Protein AF-A0A8J3JL81-F1 (afdb_monomer_lite)

Foldseek 3Di:
DDPPDPCQLLNVLVVCVVVVHFQQQGDHPNDGLVVLLVVLVVLLVVLVVLVVDLVCDPVNVVVVVVVVVVVVVVVVVVLVVVVPPPPVPPLQVVLLVVLVVLVVVLVVLVVVCVVPVVVCVVDVVSCVCVVCVVVVVVCCCVPPDCSSCSSNVVVVSVVVVVVCCVVVVVVVVCNPDPCNSVVSNVSSVVSNVSSVSSSSSRD

Structure (mmCIF, N/CA/C/O backbone):
data_AF-A0A8J3JL81-F1
#
_entry.id   AF-A0A8J3JL81-F1
#
loop_
_atom_site.group_PDB
_atom_site.id
_atom_site.type_symbol
_atom_site.label_atom_id
_atom_site.label_alt_id
_atom_site.label_comp_id
_atom_site.label_asym_id
_atom_site.label_entity_id
_atom_site.label_seq_id
_atom_site.pdbx_PDB_ins_code
_atom_site.Cartn_x
_atom_site.Cartn_y
_atom_site.Cartn_z
_atom_site.occupancy
_atom_site.B_iso_or_equiv
_atom_site.auth_seq_id
_atom_site.auth_comp_id
_atom_site.auth_asym_id
_atom_site.auth_atom_id
_atom_site.pdbx_PDB_model_num
ATOM 1 N N . MET A 1 1 ? 2.583 -7.989 38.030 1.00 48.69 1 MET A N 1
ATOM 2 C CA . MET A 1 1 ? 2.067 -7.379 36.788 1.00 48.69 1 MET A CA 1
ATOM 3 C C . MET A 1 1 ? 0.651 -7.899 36.634 1.00 48.69 1 MET A C 1
ATOM 5 O O . MET A 1 1 ? 0.471 -9.098 36.480 1.00 48.69 1 MET A O 1
ATOM 9 N N . LEU A 1 2 ? -0.317 -7.044 36.955 1.00 45.19 2 LEU A N 1
ATOM 10 C CA . LEU A 1 2 ? -1.684 -7.422 37.310 1.00 45.19 2 LEU A CA 1
ATOM 11 C C . LEU A 1 2 ? -2.477 -7.835 36.066 1.00 45.19 2 LEU A C 1
ATOM 13 O O . LEU A 1 2 ? -2.766 -7.008 35.210 1.00 45.19 2 LEU A O 1
ATOM 17 N N . ILE A 1 3 ? -2.838 -9.115 36.008 1.00 52.84 3 ILE A N 1
ATOM 18 C CA . ILE A 1 3 ? -3.972 -9.623 35.237 1.00 52.84 3 ILE A CA 1
ATOM 19 C C . ILE A 1 3 ? -5.210 -9.246 36.069 1.00 52.84 3 ILE A C 1
ATOM 21 O O . ILE A 1 3 ? -5.616 -10.002 36.947 1.00 52.84 3 ILE A O 1
ATOM 25 N N . GLY A 1 4 ? -5.706 -8.018 35.918 1.00 51.44 4 GLY A N 1
ATOM 26 C CA . GLY A 1 4 ? -6.837 -7.476 36.677 1.00 51.44 4 GLY A CA 1
ATOM 27 C C . GLY A 1 4 ? -7.787 -6.738 35.738 1.00 51.44 4 GLY A C 1
ATOM 28 O O . GLY A 1 4 ? -7.333 -5.873 34.999 1.00 51.44 4 GLY A O 1
ATOM 29 N N . ASP A 1 5 ? -9.063 -7.127 35.786 1.00 52.41 5 ASP A N 1
ATOM 30 C CA . ASP A 1 5 ? -10.180 -6.823 34.874 1.00 52.41 5 ASP A CA 1
ATOM 31 C C . ASP A 1 5 ? -10.060 -7.428 33.466 1.00 52.41 5 ASP A C 1
ATOM 33 O O . ASP A 1 5 ? -9.535 -6.846 32.524 1.00 52.41 5 ASP A O 1
ATOM 37 N N . GLY A 1 6 ? -10.596 -8.646 33.332 1.00 55.38 6 GLY A N 1
ATOM 38 C CA . GLY A 1 6 ? -10.570 -9.491 32.131 1.00 55.38 6 GLY A CA 1
ATOM 39 C C . GLY A 1 6 ? -11.406 -9.012 30.939 1.00 55.38 6 GLY A C 1
ATOM 40 O O . GLY A 1 6 ? -11.636 -9.792 30.014 1.00 55.38 6 GLY A O 1
ATOM 41 N N . ASP A 1 7 ? -11.833 -7.752 30.919 1.00 69.06 7 ASP A N 1
ATOM 42 C CA . ASP A 1 7 ? -12.384 -7.149 29.713 1.00 69.06 7 ASP A CA 1
ATOM 43 C C . ASP A 1 7 ? -11.210 -6.713 28.836 1.00 69.06 7 ASP A C 1
ATOM 45 O O . ASP A 1 7 ? -10.605 -5.663 29.045 1.00 69.06 7 ASP A O 1
ATOM 49 N N . THR A 1 8 ? -10.865 -7.547 27.850 1.00 88.94 8 THR A N 1
ATOM 50 C CA . THR A 1 8 ? -9.879 -7.167 26.826 1.00 88.94 8 THR A CA 1
ATOM 51 C C . THR A 1 8 ? -10.233 -5.786 26.263 1.00 88.94 8 THR A C 1
ATOM 53 O O . THR A 1 8 ? -11.411 -5.486 26.064 1.00 88.94 8 THR A O 1
ATOM 56 N N . GLU A 1 9 ? -9.233 -4.943 25.995 1.00 90.81 9 GLU A N 1
ATOM 57 C CA . GLU A 1 9 ? -9.430 -3.584 25.451 1.00 90.81 9 GLU A CA 1
ATOM 58 C C . GLU A 1 9 ? -10.386 -3.578 24.243 1.00 90.81 9 GLU A C 1
ATOM 60 O O . GLU A 1 9 ? -11.234 -2.699 24.102 1.00 90.81 9 GLU A O 1
ATOM 65 N N . PHE A 1 10 ? -10.336 -4.645 23.440 1.00 91.00 10 PHE A N 1
ATOM 66 C CA . PHE A 1 10 ? -11.271 -4.923 22.354 1.00 91.00 10 PHE A CA 1
ATOM 67 C C . PHE A 1 10 ? -12.735 -5.031 22.807 1.00 91.00 10 PHE A C 1
ATOM 69 O O . PHE A 1 10 ? -13.608 -4.383 22.234 1.00 91.00 10 PHE A O 1
ATOM 76 N N . MET A 1 11 ? -13.022 -5.825 23.842 1.00 94.06 11 MET A N 1
ATOM 77 C CA . MET A 1 11 ? -14.380 -5.979 24.377 1.00 94.06 11 MET A CA 1
ATOM 78 C C . MET A 1 11 ? -14.903 -4.671 24.972 1.00 94.06 11 MET A C 1
ATOM 80 O O . MET A 1 11 ? -16.088 -4.378 24.822 1.00 94.06 11 MET A O 1
ATOM 84 N N . ARG A 1 12 ? -14.035 -3.853 25.586 1.00 93.25 12 ARG A N 1
ATOM 85 C CA . ARG A 1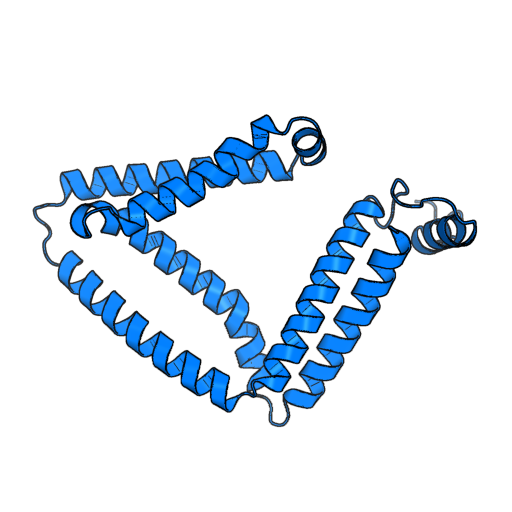 12 ? -14.402 -2.505 26.046 1.00 93.25 12 ARG A CA 1
ATOM 86 C C . ARG A 1 12 ? -14.790 -1.607 24.869 1.00 93.25 12 ARG A C 1
ATOM 88 O O . ARG A 1 12 ? -15.880 -1.040 24.898 1.00 93.25 12 ARG A O 1
ATOM 95 N N . ALA A 1 13 ? -13.943 -1.502 23.842 1.00 93.38 13 ALA A N 1
ATOM 96 C CA . ALA A 1 13 ? -14.229 -0.691 22.656 1.00 93.38 13 ALA A CA 1
ATOM 97 C C . ALA A 1 13 ? -15.524 -1.143 21.959 1.00 93.38 13 ALA A C 1
ATOM 99 O O . ALA A 1 13 ? -16.364 -0.318 21.608 1.00 93.38 13 ALA A O 1
ATOM 100 N N . CYS A 1 14 ? -15.733 -2.458 21.851 1.00 94.25 14 CYS A N 1
ATOM 101 C CA . CYS A 1 14 ? -16.943 -3.044 21.280 1.00 94.25 14 CYS A CA 1
ATOM 102 C C . CYS A 1 14 ? -18.198 -2.693 22.095 1.00 94.25 14 CYS A C 1
ATOM 104 O O . CYS A 1 14 ? -19.225 -2.339 21.525 1.00 94.25 14 CYS A O 1
ATOM 106 N N . ARG A 1 15 ? -18.118 -2.724 23.432 1.00 95.38 15 ARG A N 1
ATOM 107 C CA . ARG A 1 15 ? -19.235 -2.347 24.313 1.00 95.38 15 ARG A CA 1
ATOM 108 C C . ARG A 1 15 ? -19.591 -0.863 24.170 1.00 95.38 15 ARG A C 1
ATOM 110 O O . ARG A 1 15 ? -20.761 -0.533 24.043 1.00 95.38 15 ARG A O 1
ATOM 117 N N . ILE A 1 16 ? -18.587 0.015 24.109 1.00 94.69 16 ILE A N 1
ATOM 118 C CA . ILE A 1 16 ? -18.774 1.461 23.886 1.00 94.69 16 ILE A CA 1
ATOM 119 C C . ILE A 1 16 ? -19.445 1.725 22.534 1.00 94.69 16 ILE A C 1
ATOM 121 O O . ILE A 1 16 ? -20.382 2.521 22.464 1.00 94.69 16 ILE A O 1
ATOM 125 N N . TRP A 1 17 ? -19.001 1.025 21.489 1.00 94.81 17 TRP A N 1
ATOM 126 C CA . TRP A 1 17 ? -19.598 1.102 20.160 1.00 94.81 17 TRP A CA 1
ATOM 127 C C . TRP A 1 17 ? -21.051 0.594 20.144 1.00 94.81 17 TRP A C 1
ATOM 129 O O . TRP A 1 17 ?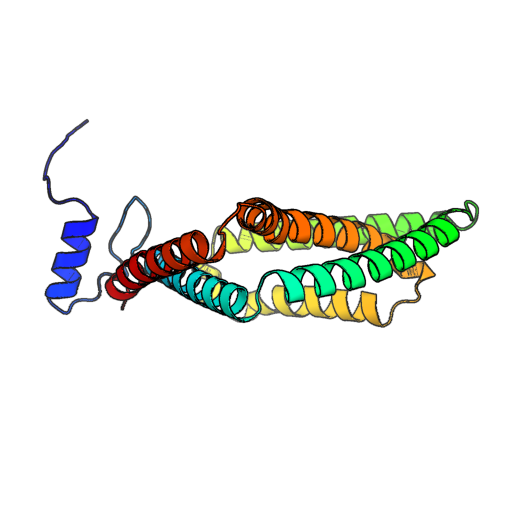 -21.931 1.271 19.615 1.00 94.81 17 TRP A O 1
ATOM 139 N N . LEU A 1 18 ? -21.336 -0.545 20.793 1.00 95.56 18 LEU A N 1
ATOM 140 C CA . LEU A 1 18 ? -22.694 -1.095 20.928 1.00 95.56 18 LEU A CA 1
ATOM 141 C C . LEU A 1 18 ? -23.644 -0.164 21.699 1.00 95.56 18 LEU A C 1
ATOM 143 O O . LEU A 1 18 ? -24.840 -0.152 21.414 1.00 95.56 18 LEU A O 1
ATOM 147 N N . ASP A 1 19 ? -23.122 0.645 22.623 1.00 96.62 19 ASP A N 1
ATOM 148 C CA . ASP A 1 19 ? -23.885 1.686 23.325 1.00 96.62 19 ASP A CA 1
ATOM 149 C C . ASP A 1 19 ? -24.210 2.906 22.427 1.00 96.62 19 ASP A C 1
ATOM 151 O O . ASP A 1 19 ? -24.823 3.870 22.891 1.00 96.62 19 ASP A O 1
ATOM 155 N N . GLY A 1 20 ? -23.770 2.920 21.162 1.00 94.75 20 GLY A N 1
ATOM 156 C CA . GLY A 1 20 ? -23.941 4.041 20.231 1.00 94.75 20 GLY A CA 1
ATOM 157 C C . GLY A 1 20 ? -22.999 5.220 20.493 1.00 94.75 20 GLY A C 1
ATOM 158 O O . GLY A 1 20 ? -23.232 6.323 19.993 1.00 94.75 20 GLY A O 1
ATOM 159 N N . ARG A 1 21 ? -21.945 5.021 21.295 1.00 95.62 21 ARG A N 1
ATOM 160 C CA . ARG A 1 21 ? -20.912 6.032 21.552 1.00 95.62 21 ARG A CA 1
ATOM 161 C C . ARG A 1 21 ? -19.721 5.807 20.628 1.00 95.62 21 ARG A C 1
ATOM 163 O O . ARG A 1 21 ? -19.356 4.675 20.330 1.00 95.62 21 ARG A O 1
ATOM 170 N N . SER A 1 22 ? -19.069 6.894 20.220 1.00 93.62 22 SER A N 1
ATOM 171 C CA . SER A 1 22 ? -17.839 6.790 19.433 1.00 93.62 22 SER A CA 1
ATOM 172 C C . SER A 1 22 ? -16.706 6.218 20.286 1.00 93.62 22 SER A C 1
ATOM 174 O O . SER A 1 22 ? -16.297 6.832 21.273 1.00 93.62 22 SER A O 1
ATOM 176 N N . ALA A 1 23 ? -16.172 5.067 19.878 1.00 95.81 23 ALA A N 1
ATOM 177 C CA . ALA A 1 23 ? -15.000 4.455 20.495 1.00 95.81 23 ALA A CA 1
ATOM 178 C C . ALA A 1 23 ? -13.678 5.017 19.941 1.00 95.81 23 ALA A C 1
ATOM 180 O O . ALA A 1 23 ? -12.612 4.574 20.353 1.00 95.81 23 ALA A O 1
ATOM 181 N N . SER A 1 24 ? -13.705 6.007 19.036 1.00 93.44 24 SER A N 1
ATOM 182 C CA . SER A 1 24 ? -12.526 6.448 18.273 1.00 93.44 24 SER A CA 1
ATOM 183 C C . SER A 1 24 ? -11.330 6.886 19.131 1.00 93.44 24 SER A C 1
ATOM 185 O O . SER A 1 24 ? -10.188 6.779 18.683 1.00 93.44 24 SER A O 1
ATOM 187 N N . GLY A 1 25 ? -11.590 7.412 20.333 1.00 92.50 25 GLY A N 1
ATOM 188 C CA . GLY A 1 25 ? -10.567 7.878 21.276 1.00 92.50 25 GLY A CA 1
ATOM 189 C C . GLY A 1 25 ? -10.086 6.827 22.279 1.00 92.50 25 GLY A C 1
ATOM 190 O O . GLY A 1 25 ? -9.136 7.094 23.009 1.00 92.50 25 GLY A O 1
ATOM 191 N N . GLU A 1 26 ? -10.719 5.656 22.328 1.00 95.00 26 GLU A N 1
ATOM 192 C CA . GLU A 1 26 ? -10.362 4.609 23.281 1.00 95.00 26 GLU A CA 1
ATOM 193 C C . GLU A 1 26 ? -9.068 3.898 22.857 1.00 95.00 26 GLU A C 1
ATOM 195 O O . GLU A 1 26 ? -8.803 3.753 21.656 1.00 95.00 26 GLU A O 1
ATOM 200 N N . PRO A 1 27 ? -8.239 3.458 23.818 1.00 94.00 27 PRO A N 1
ATOM 201 C CA . PRO A 1 27 ? -7.060 2.662 23.523 1.00 94.00 27 PRO A CA 1
ATOM 202 C C . PRO A 1 27 ? -7.445 1.221 23.154 1.00 94.00 27 PRO A C 1
ATOM 204 O O . PRO A 1 27 ? -8.281 0.590 23.800 1.00 94.00 27 PRO A O 1
ATOM 207 N N . LEU A 1 28 ? -6.789 0.697 22.125 1.00 93.12 28 LEU A N 1
ATOM 208 C CA . LEU A 1 28 ? -6.852 -0.673 21.641 1.00 93.12 28 LEU A CA 1
ATOM 209 C C . LEU A 1 28 ? -5.427 -1.118 21.281 1.00 93.12 28 LEU A C 1
ATOM 211 O O . LEU A 1 28 ? -4.791 -0.552 20.395 1.00 93.12 28 LEU A O 1
ATOM 215 N N . TRP A 1 29 ? -4.900 -2.113 21.986 1.00 91.56 29 TRP A N 1
ATOM 216 C CA . TRP A 1 29 ? -3.536 -2.634 21.847 1.00 91.56 29 TRP A CA 1
ATOM 217 C C . TRP A 1 29 ? -2.447 -1.548 21.866 1.00 91.56 29 TRP A C 1
ATOM 219 O O . TRP A 1 29 ? -1.482 -1.608 21.106 1.00 91.56 29 TRP A O 1
ATOM 229 N N . GLY A 1 30 ? -2.609 -0.549 22.737 1.00 88.12 30 GLY A N 1
ATOM 230 C CA . GLY A 1 30 ? -1.667 0.565 22.906 1.00 88.12 30 GLY A CA 1
ATOM 231 C C . GLY A 1 30 ? -1.842 1.743 21.940 1.00 88.12 30 GLY A C 1
ATOM 232 O O . GLY A 1 30 ? -1.193 2.765 22.137 1.00 88.12 30 GLY A O 1
ATOM 233 N N . GLU A 1 31 ? -2.735 1.645 20.954 1.00 92.25 31 GLU A N 1
ATOM 234 C CA . GLU A 1 31 ? -3.029 2.711 19.984 1.00 92.25 31 GLU A CA 1
ATOM 235 C C . GLU A 1 31 ? -4.511 3.101 20.013 1.00 92.25 31 GLU A C 1
ATOM 237 O O . GLU A 1 31 ? -5.346 2.372 20.531 1.00 92.25 31 GLU A O 1
ATOM 242 N N . THR A 1 32 ? -4.881 4.254 19.455 1.00 93.38 32 THR A N 1
ATOM 243 C CA . THR A 1 32 ? -6.304 4.660 19.411 1.00 93.38 32 THR A CA 1
ATOM 244 C C . THR A 1 32 ? -7.122 3.792 18.446 1.00 93.38 32 THR A C 1
ATOM 246 O O . THR A 1 32 ? -6.638 3.434 17.369 1.00 93.38 32 THR A O 1
ATOM 249 N N . VAL A 1 33 ? -8.393 3.512 18.761 1.00 94.00 33 VAL A N 1
ATOM 250 C CA . VAL A 1 33 ? -9.328 2.822 17.843 1.00 94.00 33 VAL A CA 1
ATOM 251 C C . VAL A 1 33 ? -9.398 3.520 16.477 1.00 94.00 33 VAL A C 1
ATOM 253 O O . VAL A 1 33 ? -9.482 2.853 15.448 1.00 94.00 33 VAL A O 1
ATOM 256 N N . LEU A 1 34 ? -9.270 4.851 16.426 1.00 92.62 34 LEU A N 1
ATOM 257 C CA . LEU A 1 34 ? -9.188 5.598 15.166 1.00 92.62 34 LEU A CA 1
ATOM 258 C C . LEU A 1 34 ? -8.011 5.159 14.276 1.00 92.62 34 LEU A C 1
ATOM 260 O O . LEU A 1 34 ? -8.148 5.097 13.051 1.00 92.62 34 LEU A O 1
ATOM 264 N N . TRP A 1 35 ? -6.845 4.882 14.863 1.00 93.69 35 TRP A N 1
ATOM 265 C CA . TRP A 1 35 ? -5.688 4.385 14.119 1.00 93.69 35 TRP A CA 1
ATOM 266 C C . TRP A 1 35 ? -5.978 2.998 13.536 1.00 93.69 35 TRP A C 1
ATOM 268 O O . TRP A 1 35 ? -5.751 2.762 12.345 1.00 93.69 35 TRP A O 1
ATOM 278 N N . TRP A 1 36 ? -6.585 2.119 14.334 1.00 93.69 36 TRP A N 1
ATOM 279 C CA . TRP A 1 36 ? -6.999 0.787 13.894 1.00 93.69 36 TRP A CA 1
ATOM 280 C C . TRP A 1 36 ? -8.072 0.815 12.810 1.00 93.69 36 TRP A C 1
ATOM 282 O O . TRP A 1 36 ? -7.985 0.036 11.866 1.00 93.69 36 TRP A O 1
ATOM 292 N N . ALA A 1 37 ? -9.017 1.750 12.859 1.00 93.12 37 ALA A N 1
ATOM 293 C CA . ALA A 1 37 ? -10.004 1.928 11.799 1.00 93.12 37 ALA A CA 1
ATOM 294 C C . ALA A 1 37 ? -9.350 2.310 10.461 1.00 93.12 37 ALA A C 1
ATOM 296 O O . ALA A 1 37 ? -9.710 1.793 9.402 1.00 93.12 37 ALA A O 1
ATOM 297 N N . ARG A 1 38 ? -8.304 3.149 10.486 1.00 91.94 38 ARG A N 1
ATOM 298 C CA . ARG A 1 38 ? -7.511 3.460 9.281 1.00 91.94 38 ARG A CA 1
ATOM 299 C C . ARG A 1 38 ? -6.770 2.234 8.761 1.00 91.94 38 ARG A C 1
ATOM 301 O O . ARG A 1 38 ? -6.775 2.000 7.552 1.00 91.94 38 ARG A O 1
ATOM 308 N N . ALA A 1 39 ? -6.171 1.445 9.653 1.00 88.88 39 ALA A N 1
ATOM 309 C CA . ALA A 1 39 ? -5.587 0.160 9.282 1.00 88.88 39 ALA A CA 1
ATOM 310 C C . ALA A 1 39 ? -6.652 -0.766 8.662 1.00 88.88 39 ALA A C 1
ATOM 312 O O . ALA A 1 39 ? -6.396 -1.394 7.636 1.00 88.88 39 ALA A O 1
ATOM 313 N N . GLY A 1 40 ? -7.872 -0.758 9.204 1.00 91.62 40 GLY A N 1
ATOM 314 C CA . GLY A 1 40 ? -9.032 -1.463 8.670 1.00 91.62 40 GLY A CA 1
ATOM 315 C C . GLY A 1 40 ? -9.337 -1.099 7.219 1.00 91.62 40 GLY A C 1
ATOM 316 O O . GLY A 1 40 ? -9.421 -1.982 6.367 1.00 91.62 40 GLY A O 1
ATOM 317 N N . LYS A 1 41 ? -9.377 0.197 6.890 1.00 90.88 41 LYS A N 1
ATOM 318 C CA . LYS A 1 41 ? -9.558 0.675 5.504 1.00 90.88 41 LYS A CA 1
ATOM 319 C C . LYS A 1 41 ? -8.441 0.224 4.565 1.00 90.88 41 LYS A C 1
ATOM 321 O O . LYS A 1 41 ? -8.712 -0.151 3.425 1.00 90.88 41 LYS A O 1
ATOM 326 N N . ILE A 1 42 ? -7.190 0.226 5.031 1.00 87.81 42 ILE A N 1
ATOM 327 C CA . ILE A 1 42 ? -6.050 -0.276 4.245 1.00 87.81 42 ILE A CA 1
ATOM 328 C C . ILE A 1 42 ? -6.217 -1.776 3.964 1.00 87.81 42 ILE A C 1
ATOM 330 O O . ILE A 1 42 ? -6.008 -2.213 2.832 1.00 87.81 42 ILE A O 1
ATOM 334 N N . LEU A 1 43 ? -6.641 -2.559 4.961 1.00 88.44 43 LEU A N 1
ATOM 335 C CA . LEU A 1 43 ? -6.903 -3.992 4.809 1.00 88.44 43 LEU A CA 1
ATOM 336 C C . LEU A 1 43 ? -8.068 -4.267 3.847 1.00 88.44 43 LEU A C 1
ATOM 338 O O . LEU A 1 43 ? -7.942 -5.132 2.981 1.00 88.44 43 LEU A O 1
ATOM 342 N N . GLN A 1 44 ? -9.162 -3.504 3.928 1.00 92.31 44 GLN A N 1
ATOM 343 C CA . GLN A 1 44 ? -10.284 -3.602 2.985 1.00 92.31 44 GLN A CA 1
ATOM 344 C C . GLN A 1 44 ? -9.853 -3.266 1.549 1.00 92.31 44 GLN A C 1
ATOM 346 O O . GLN A 1 44 ? -10.216 -3.970 0.604 1.00 92.31 44 GLN A O 1
ATOM 351 N N . PHE A 1 45 ? -9.036 -2.224 1.368 1.00 90.12 45 PHE A N 1
ATOM 352 C CA . PHE A 1 45 ? -8.482 -1.877 0.060 1.00 90.12 45 PHE A CA 1
ATOM 353 C C . PHE A 1 45 ? -7.584 -2.996 -0.488 1.00 90.12 45 PHE A C 1
ATOM 355 O O . PHE A 1 45 ? -7.724 -3.393 -1.646 1.00 90.12 45 PHE A O 1
ATOM 362 N N . ALA A 1 46 ? -6.702 -3.552 0.349 1.00 84.38 46 ALA A N 1
ATOM 363 C CA . ALA A 1 46 ? -5.859 -4.684 -0.021 1.00 84.38 46 ALA A CA 1
ATOM 364 C C . ALA A 1 46 ? -6.695 -5.920 -0.396 1.00 84.38 46 ALA A C 1
ATOM 366 O O . ALA A 1 46 ? -6.392 -6.581 -1.388 1.00 84.38 46 ALA A O 1
ATOM 367 N N . ALA A 1 47 ? -7.781 -6.195 0.331 1.00 91.69 47 ALA A N 1
ATOM 368 C CA . ALA A 1 47 ? -8.719 -7.262 -0.003 1.00 91.69 47 ALA A CA 1
ATOM 369 C C . ALA A 1 47 ? -9.354 -7.063 -1.388 1.00 91.69 47 ALA A C 1
ATOM 371 O O . ALA A 1 47 ? -9.362 -7.987 -2.203 1.00 91.69 47 ALA A O 1
ATOM 372 N N . GLY A 1 48 ? -9.820 -5.848 -1.693 1.00 90.25 48 GLY A N 1
ATOM 373 C CA . GLY A 1 48 ? -10.339 -5.504 -3.019 1.00 90.25 48 GLY A CA 1
ATOM 374 C C . GLY A 1 48 ? -9.293 -5.689 -4.121 1.00 90.25 48 GLY A C 1
ATOM 375 O O . GLY A 1 48 ? -9.593 -6.240 -5.181 1.00 90.25 48 GLY A O 1
ATOM 376 N N . LEU A 1 49 ? -8.041 -5.310 -3.854 1.00 87.25 49 LEU A N 1
ATOM 377 C CA . LEU A 1 49 ? -6.935 -5.509 -4.789 1.00 87.25 49 LEU A CA 1
ATOM 378 C C . LEU A 1 49 ? -6.675 -6.996 -5.064 1.00 87.25 49 LEU A C 1
ATOM 380 O O . LEU A 1 49 ? -6.446 -7.368 -6.213 1.00 87.25 49 LEU A O 1
ATOM 384 N N . VAL A 1 50 ? -6.755 -7.855 -4.045 1.00 88.06 50 VAL A N 1
ATOM 385 C CA . VAL A 1 50 ? -6.626 -9.311 -4.208 1.00 88.06 50 VAL A CA 1
ATOM 386 C C . VAL A 1 50 ? -7.723 -9.866 -5.119 1.00 88.06 50 VAL A C 1
ATOM 388 O O . VAL A 1 50 ? -7.424 -10.670 -6.000 1.00 88.06 50 VAL A O 1
ATOM 391 N N . VAL A 1 51 ? -8.967 -9.397 -4.980 1.00 88.56 51 VAL A N 1
ATOM 392 C CA . VAL A 1 51 ? -10.072 -9.788 -5.874 1.00 88.56 51 VAL A CA 1
ATOM 393 C C . VAL A 1 51 ? -9.815 -9.324 -7.309 1.00 88.56 51 VAL A C 1
ATOM 395 O O . VAL A 1 51 ? -9.993 -10.100 -8.244 1.00 88.56 51 VAL A O 1
ATOM 398 N N . ILE A 1 52 ? -9.344 -8.089 -7.505 1.00 86.69 52 ILE A N 1
ATOM 399 C CA . ILE A 1 52 ? -8.976 -7.586 -8.839 1.00 86.69 52 ILE A CA 1
ATOM 400 C C . ILE A 1 52 ? -7.863 -8.447 -9.451 1.00 86.69 52 ILE A C 1
ATOM 402 O O . ILE A 1 52 ? -7.929 -8.791 -10.631 1.00 86.69 52 ILE A O 1
ATOM 406 N N . LEU A 1 53 ? -6.853 -8.822 -8.663 1.00 83.38 53 LEU A N 1
ATOM 407 C CA . LEU A 1 53 ? -5.771 -9.695 -9.119 1.00 83.38 53 LEU A CA 1
ATOM 408 C C . LEU A 1 53 ? -6.282 -11.092 -9.499 1.00 83.38 53 LEU A C 1
ATOM 410 O O . LEU A 1 53 ? -5.858 -11.617 -10.530 1.00 83.38 53 LEU A O 1
ATOM 414 N N . ASP A 1 54 ? -7.213 -11.661 -8.726 1.00 85.94 54 ASP A N 1
ATOM 415 C CA . ASP A 1 54 ? -7.868 -12.935 -9.056 1.00 85.94 54 ASP A CA 1
ATOM 416 C C . ASP A 1 54 ? -8.663 -12.832 -10.369 1.00 85.94 54 ASP A C 1
ATOM 418 O O . ASP A 1 54 ? -8.554 -13.703 -11.230 1.00 85.94 54 ASP A O 1
ATOM 422 N N . LEU A 1 55 ? -9.384 -11.723 -10.579 1.00 86.75 55 LEU A N 1
ATOM 423 C CA . LEU A 1 55 ? -10.151 -11.466 -11.806 1.00 86.75 55 LEU A CA 1
ATOM 424 C C . LEU A 1 55 ? -9.266 -11.279 -13.047 1.00 86.75 55 LEU A C 1
ATOM 426 O O . LEU A 1 55 ? -9.644 -11.688 -14.146 1.00 86.75 55 LEU A O 1
ATOM 430 N N . ILE A 1 56 ? -8.094 -10.651 -12.905 1.00 87.56 56 ILE A N 1
ATOM 431 C CA . ILE A 1 56 ? -7.140 -10.478 -14.012 1.00 87.56 56 ILE A CA 1
ATOM 432 C C . ILE A 1 56 ? -6.557 -11.836 -14.440 1.00 87.56 56 ILE A C 1
ATOM 434 O O . ILE A 1 56 ? -6.305 -12.051 -15.632 1.00 87.56 56 ILE A O 1
ATOM 438 N N . GLY A 1 57 ? -6.364 -12.746 -13.487 1.00 85.50 57 GLY A N 1
ATOM 439 C CA . GLY A 1 57 ? -5.799 -14.070 -13.708 1.00 85.50 57 GLY A CA 1
ATOM 440 C C . GLY A 1 57 ? -4.270 -14.068 -13.903 1.00 85.50 57 GLY A C 1
ATOM 441 O O . GLY A 1 57 ? -3.675 -13.089 -14.386 1.00 85.50 57 GLY A O 1
ATOM 442 N N . PRO A 1 58 ? -3.595 -15.177 -13.554 1.00 82.06 58 PRO A N 1
ATOM 443 C CA . PRO A 1 58 ? -2.134 -15.260 -13.544 1.00 82.06 58 PRO A CA 1
ATOM 444 C C . PRO A 1 58 ? -1.500 -15.092 -14.935 1.00 82.06 58 PRO A C 1
ATOM 446 O O . PRO A 1 58 ? -0.418 -14.514 -15.059 1.00 82.06 58 PRO A O 1
ATOM 449 N N . GLU A 1 59 ? -2.167 -15.510 -16.012 1.00 84.75 59 GLU A N 1
ATOM 450 C CA . GLU A 1 59 ? -1.636 -15.450 -17.381 1.00 84.75 59 GLU A CA 1
ATOM 451 C C . GLU A 1 59 ? -1.516 -14.014 -17.896 1.00 84.75 59 GLU A C 1
ATOM 453 O O . GLU A 1 59 ? -0.613 -13.696 -18.680 1.00 84.75 59 GLU A O 1
ATOM 458 N N . ARG A 1 60 ? -2.443 -13.130 -17.508 1.00 84.06 60 ARG A N 1
ATOM 459 C CA . ARG A 1 60 ? -2.393 -11.714 -17.901 1.00 84.06 60 ARG A CA 1
ATOM 460 C C . ARG A 1 60 ? -1.311 -10.984 -17.117 1.00 84.06 60 ARG A C 1
ATOM 462 O O . ARG A 1 60 ? -0.558 -10.219 -17.720 1.00 84.06 60 ARG A O 1
ATOM 469 N N . LEU A 1 61 ? -1.182 -11.283 -15.823 1.00 78.94 61 LEU A N 1
ATOM 470 C CA . LEU A 1 61 ? -0.109 -10.757 -14.978 1.00 78.94 61 LEU A CA 1
ATOM 471 C C . LEU A 1 61 ? 1.269 -11.204 -15.481 1.00 78.94 61 LEU A C 1
ATOM 473 O O . LEU A 1 61 ? 2.144 -10.359 -15.656 1.00 78.94 61 LEU A O 1
ATOM 477 N N . ARG A 1 62 ? 1.450 -12.488 -15.826 1.00 78.81 62 ARG A N 1
ATOM 478 C CA . ARG A 1 62 ? 2.701 -13.005 -16.415 1.00 78.81 62 ARG A CA 1
ATOM 479 C C . ARG A 1 62 ? 3.060 -12.296 -17.721 1.00 78.81 62 ARG A C 1
ATOM 481 O O . ARG A 1 62 ? 4.187 -11.825 -17.869 1.00 78.81 62 ARG A O 1
ATOM 488 N N . ARG A 1 63 ? 2.105 -12.146 -18.648 1.00 85.44 63 ARG A N 1
ATOM 489 C CA . ARG A 1 63 ? 2.325 -11.417 -19.914 1.00 85.44 63 ARG A CA 1
ATOM 490 C C . ARG A 1 63 ? 2.652 -9.939 -19.686 1.00 85.44 63 ARG A C 1
ATOM 492 O O . ARG A 1 63 ? 3.529 -9.396 -20.358 1.00 85.44 63 ARG A O 1
ATOM 499 N N . GLY A 1 64 ? 1.969 -9.288 -18.745 1.00 80.94 64 GLY A N 1
ATOM 500 C CA . GLY A 1 64 ? 2.251 -7.908 -18.346 1.00 80.94 64 GLY A CA 1
ATOM 501 C C . GLY A 1 64 ? 3.656 -7.754 -17.761 1.00 80.94 64 GLY A C 1
ATOM 502 O O . GLY A 1 64 ? 4.420 -6.898 -18.208 1.00 80.94 64 GLY A O 1
ATOM 503 N N . GLY A 1 65 ? 4.026 -8.645 -16.838 1.00 77.06 65 GLY A N 1
ATOM 504 C CA . GLY A 1 65 ? 5.347 -8.694 -16.215 1.00 77.06 65 GLY A CA 1
ATOM 505 C C . GLY A 1 65 ? 6.463 -8.897 -17.235 1.00 77.06 65 GLY A C 1
ATOM 506 O O . GLY A 1 65 ? 7.429 -8.138 -17.244 1.00 77.06 65 GLY A O 1
ATOM 507 N N . GLN A 1 66 ? 6.301 -9.835 -18.173 1.00 84.56 66 GLN A N 1
ATOM 508 C CA . GLN A 1 66 ? 7.270 -10.053 -19.252 1.00 84.56 66 GLN A CA 1
ATOM 509 C C . GLN A 1 66 ? 7.480 -8.785 -20.094 1.00 84.56 66 GLN A C 1
ATOM 511 O O . GLN A 1 66 ? 8.616 -8.355 -20.274 1.00 84.56 66 GLN A O 1
ATOM 516 N N . ARG A 1 67 ? 6.407 -8.104 -20.521 1.00 84.25 67 ARG A N 1
ATOM 517 C CA . ARG A 1 67 ? 6.523 -6.832 -21.265 1.00 84.25 67 ARG A CA 1
ATOM 518 C C . ARG A 1 67 ? 7.245 -5.754 -20.459 1.00 84.25 67 ARG A C 1
ATOM 520 O O . ARG A 1 67 ? 8.069 -5.025 -21.011 1.00 84.25 67 ARG A O 1
ATOM 527 N N . MET A 1 68 ? 6.937 -5.653 -19.168 1.00 75.88 68 MET A N 1
ATOM 528 C CA . MET A 1 68 ? 7.548 -4.666 -18.284 1.00 75.88 68 MET A CA 1
ATOM 529 C C . MET A 1 68 ? 9.037 -4.951 -18.076 1.00 75.88 68 MET A C 1
ATOM 531 O O . MET A 1 68 ? 9.843 -4.038 -18.225 1.00 75.88 68 MET A O 1
ATOM 535 N N . THR A 1 69 ? 9.422 -6.210 -17.841 1.00 79.81 69 THR A N 1
ATOM 536 C CA . THR A 1 69 ? 10.835 -6.607 -17.705 1.00 79.81 69 THR A CA 1
ATOM 537 C C . THR A 1 69 ? 11.643 -6.353 -18.975 1.00 79.81 69 THR A C 1
ATOM 539 O O . THR A 1 69 ? 12.765 -5.864 -18.877 1.00 79.81 69 THR A O 1
ATOM 542 N N . THR A 1 70 ? 11.081 -6.589 -20.166 1.00 84.94 70 THR A N 1
ATOM 543 C CA . THR A 1 70 ? 11.760 -6.274 -21.433 1.00 84.94 70 THR A CA 1
ATOM 544 C C . THR A 1 70 ? 11.983 -4.770 -21.593 1.00 84.94 70 THR A C 1
ATOM 546 O O . THR A 1 70 ? 13.089 -4.349 -21.926 1.00 84.94 70 THR A O 1
ATOM 549 N N . ARG A 1 71 ? 10.969 -3.942 -21.294 1.00 80.62 71 ARG A N 1
ATOM 550 C CA . ARG A 1 71 ? 11.108 -2.473 -21.317 1.00 80.62 71 ARG A CA 1
ATOM 551 C C . ARG A 1 71 ? 12.135 -1.986 -20.298 1.00 80.62 71 ARG A C 1
ATOM 553 O O . ARG A 1 71 ? 12.964 -1.148 -20.627 1.00 80.62 71 ARG A O 1
ATOM 560 N N . LEU A 1 72 ? 12.115 -2.542 -19.090 1.00 75.25 72 LEU A N 1
ATOM 561 C CA . LEU A 1 72 ? 13.079 -2.218 -18.040 1.00 75.25 72 LEU A CA 1
ATOM 562 C C . LEU A 1 72 ? 14.502 -2.589 -18.441 1.00 75.25 72 LEU A C 1
ATOM 564 O O . LEU A 1 72 ? 15.390 -1.757 -18.306 1.00 75.25 72 LEU A O 1
ATOM 568 N N . ARG A 1 73 ? 14.729 -3.786 -18.994 1.00 81.75 73 ARG A N 1
ATOM 569 C CA . ARG A 1 73 ? 16.053 -4.181 -19.500 1.00 81.75 73 ARG A CA 1
ATOM 570 C C . ARG A 1 73 ? 16.539 -3.247 -20.603 1.00 81.75 73 ARG A C 1
ATOM 572 O O . ARG A 1 73 ? 17.709 -2.889 -20.591 1.00 81.75 73 ARG A O 1
ATOM 579 N N . ALA A 1 74 ? 15.658 -2.814 -21.505 1.00 83.88 74 ALA A N 1
ATOM 580 C CA . ALA A 1 74 ? 16.011 -1.841 -22.538 1.00 83.88 74 ALA A CA 1
ATOM 581 C C . ALA A 1 74 ? 16.419 -0.484 -21.936 1.00 83.88 74 ALA A C 1
ATOM 583 O O . ALA A 1 74 ? 17.441 0.074 -22.329 1.00 83.88 74 ALA A O 1
ATOM 584 N N . VAL A 1 75 ? 15.679 0.011 -20.939 1.00 75.88 75 VAL A N 1
ATOM 585 C CA . VAL A 1 75 ? 16.023 1.247 -20.215 1.00 75.88 75 VAL A CA 1
ATOM 586 C C . VAL A 1 75 ? 17.349 1.094 -19.470 1.00 75.88 75 VAL A C 1
ATOM 588 O O . VAL A 1 75 ? 18.208 1.961 -19.573 1.00 75.88 75 VAL A O 1
ATOM 591 N N . VAL A 1 76 ? 17.561 -0.019 -18.764 1.00 77.31 76 VAL A N 1
ATOM 592 C CA . VAL A 1 76 ? 18.820 -0.299 -18.055 1.00 77.31 76 VAL A CA 1
ATOM 593 C C . VAL A 1 76 ? 19.994 -0.393 -19.032 1.00 77.31 76 VAL A C 1
ATOM 595 O O . VAL A 1 76 ? 21.048 0.169 -18.751 1.00 77.31 76 VAL A O 1
ATOM 598 N N . ALA A 1 77 ? 19.818 -1.034 -20.190 1.00 81.00 77 ALA A N 1
ATOM 599 C CA . ALA A 1 77 ? 20.846 -1.119 -21.223 1.00 81.00 77 ALA A CA 1
ATOM 600 C C . ALA A 1 77 ? 21.209 0.271 -21.773 1.00 81.00 77 ALA A C 1
ATOM 602 O O . ALA A 1 77 ? 22.387 0.626 -21.796 1.00 81.00 77 ALA A O 1
ATOM 603 N N . GLN A 1 78 ? 20.212 1.096 -22.116 1.00 80.06 78 GLN A N 1
ATOM 604 C CA . GLN A 1 78 ? 20.431 2.489 -22.532 1.00 80.06 78 GLN A CA 1
ATOM 605 C C . GLN A 1 78 ? 21.160 3.300 -21.454 1.00 80.06 78 GLN A C 1
ATOM 607 O O . GLN A 1 78 ? 22.104 4.027 -21.746 1.00 80.06 78 GLN A O 1
ATOM 612 N N . LEU A 1 79 ? 20.763 3.137 -20.193 1.00 68.88 79 LEU A N 1
ATOM 613 C CA . LEU A 1 79 ? 21.389 3.810 -19.059 1.00 68.88 79 LEU A CA 1
ATOM 614 C C . LEU A 1 79 ? 22.832 3.345 -18.816 1.00 68.88 79 LEU A C 1
ATOM 616 O O . LEU A 1 79 ? 23.688 4.159 -18.478 1.00 68.88 79 LEU A O 1
ATOM 620 N N . SER A 1 80 ? 23.125 2.056 -19.001 1.00 75.38 80 SER A N 1
ATOM 621 C CA . SER A 1 80 ? 24.488 1.526 -18.884 1.00 75.38 80 SER A CA 1
ATOM 622 C C . SER A 1 80 ? 25.406 2.027 -20.000 1.00 75.38 80 SER A C 1
ATOM 624 O O . SER A 1 80 ? 26.567 2.319 -19.729 1.00 75.38 80 SER A O 1
ATOM 626 N N . ALA A 1 81 ? 24.875 2.222 -21.213 1.00 78.19 81 ALA A N 1
ATOM 627 C CA . ALA A 1 81 ? 25.615 2.819 -22.321 1.00 78.19 81 ALA A CA 1
ATOM 628 C C . ALA A 1 81 ? 25.982 4.286 -22.035 1.00 78.19 81 ALA A C 1
ATOM 630 O O . ALA A 1 81 ? 27.104 4.697 -22.302 1.00 78.19 81 ALA A O 1
ATOM 631 N N . LEU A 1 82 ? 25.084 5.049 -21.397 1.00 68.75 82 LEU A N 1
ATOM 632 C CA . LEU A 1 82 ? 25.363 6.426 -20.960 1.00 68.75 82 LEU A CA 1
ATOM 633 C C . LEU A 1 82 ? 26.400 6.510 -19.826 1.00 68.75 82 LEU A C 1
ATOM 635 O O . LEU A 1 82 ? 27.040 7.542 -19.652 1.00 68.75 82 LEU A O 1
ATOM 639 N N . ARG A 1 83 ? 26.580 5.440 -19.041 1.00 64.19 83 ARG A N 1
ATOM 640 C CA . ARG A 1 83 ? 27.566 5.387 -17.948 1.00 64.19 83 ARG A CA 1
ATOM 641 C C . ARG A 1 83 ? 29.005 5.210 -18.452 1.00 64.19 83 ARG A C 1
ATOM 643 O O . ARG A 1 83 ? 29.935 5.469 -17.694 1.00 64.19 83 ARG A O 1
ATOM 650 N N . ALA A 1 84 ? 29.196 4.763 -19.693 1.00 61.47 84 ALA A N 1
ATOM 651 C CA . ALA A 1 84 ? 30.509 4.440 -20.246 1.00 61.47 84 ALA A CA 1
ATOM 652 C C . ALA A 1 84 ? 31.332 5.663 -20.704 1.00 61.47 84 ALA A C 1
ATOM 654 O O . ALA A 1 84 ? 32.460 5.468 -21.140 1.00 61.47 84 ALA A O 1
ATOM 655 N N . GLU A 1 85 ? 30.820 6.895 -20.579 1.00 62.28 85 GLU A N 1
ATOM 656 C CA . GLU A 1 85 ? 31.575 8.136 -20.823 1.00 62.28 85 GLU A CA 1
ATOM 657 C C . GLU A 1 85 ? 32.061 8.754 -19.492 1.00 62.28 85 GLU A C 1
ATOM 659 O O . GLU A 1 85 ? 31.313 9.481 -18.831 1.00 62.28 85 GLU A O 1
ATOM 664 N N . PRO A 1 86 ? 33.306 8.487 -19.047 1.00 53.19 86 PRO A N 1
ATOM 665 C CA . PRO A 1 86 ? 33.753 8.813 -17.692 1.00 53.19 86 PRO A CA 1
ATOM 666 C C . PRO A 1 86 ? 34.218 10.269 -17.534 1.00 53.19 86 PRO A C 1
ATOM 668 O O . PRO A 1 86 ? 34.378 10.731 -16.408 1.00 53.19 86 PRO A O 1
ATOM 671 N N . GLU A 1 87 ? 34.425 11.017 -18.622 1.00 56.62 87 GLU A N 1
ATOM 672 C CA . GLU A 1 87 ? 35.110 12.323 -18.579 1.00 56.62 87 GLU A CA 1
ATOM 673 C C . GLU A 1 87 ? 34.192 13.552 -18.412 1.00 56.62 87 GLU A C 1
ATOM 675 O O . GLU A 1 87 ? 34.677 14.654 -18.177 1.00 56.62 87 GLU A O 1
ATOM 680 N N . ARG A 1 88 ? 32.859 13.400 -18.418 1.00 56.41 88 ARG A N 1
ATOM 681 C CA . ARG A 1 88 ? 31.898 14.504 -18.147 1.00 56.41 88 ARG A CA 1
ATOM 682 C C . ARG A 1 88 ? 31.393 14.562 -16.692 1.00 56.41 88 ARG A C 1
ATOM 684 O O . ARG A 1 88 ? 30.371 15.180 -16.391 1.00 56.41 88 ARG A O 1
ATOM 691 N N . THR A 1 89 ? 32.092 13.902 -15.771 1.00 59.09 89 THR A N 1
ATOM 692 C CA . THR A 1 89 ? 31.546 13.399 -14.496 1.00 59.09 89 THR A CA 1
ATOM 693 C C . THR A 1 89 ? 31.522 14.367 -13.313 1.00 59.09 89 THR A C 1
ATOM 695 O O . THR A 1 89 ? 30.820 14.074 -12.346 1.00 59.09 89 THR A O 1
ATOM 698 N N . HIS A 1 90 ? 32.177 15.533 -13.351 1.00 63.25 90 HIS A N 1
ATOM 699 C CA . HIS A 1 90 ? 32.152 16.426 -12.181 1.00 63.25 90 HIS A CA 1
ATOM 700 C C . HIS A 1 90 ? 30.757 17.032 -11.940 1.00 63.25 90 HIS A C 1
ATOM 702 O O . HIS A 1 90 ? 30.199 16.911 -10.851 1.00 63.25 90 HIS A O 1
ATOM 708 N N . ASN A 1 91 ? 30.121 17.573 -12.985 1.00 64.81 91 ASN A N 1
ATOM 709 C CA . ASN A 1 91 ? 28.770 18.138 -12.870 1.00 64.81 91 ASN A CA 1
ATOM 710 C C . ASN A 1 91 ? 27.718 17.051 -12.588 1.00 64.81 91 ASN A C 1
ATOM 712 O O . ASN A 1 91 ? 26.787 17.266 -11.813 1.00 64.81 91 ASN A O 1
ATOM 716 N N . GLY A 1 92 ? 27.889 15.853 -13.159 1.00 61.78 92 GLY A N 1
ATOM 717 C CA . GLY A 1 92 ? 27.007 14.711 -12.898 1.00 61.78 92 GLY A CA 1
ATOM 718 C C . GLY A 1 92 ? 27.066 14.227 -11.445 1.00 61.78 92 GLY A C 1
ATOM 719 O O . GLY A 1 92 ? 26.023 13.961 -10.847 1.00 61.78 92 GLY A O 1
ATOM 720 N N . ALA A 1 93 ? 28.263 14.170 -10.852 1.00 64.50 93 ALA A N 1
ATOM 721 C CA . ALA A 1 93 ? 28.450 13.785 -9.454 1.00 64.50 93 ALA A CA 1
ATOM 722 C C . ALA A 1 93 ? 27.827 14.801 -8.483 1.00 64.50 93 ALA A C 1
ATOM 724 O O . ALA A 1 93 ? 27.177 14.405 -7.516 1.00 64.50 93 ALA A O 1
ATOM 725 N N . VAL A 1 94 ? 27.950 16.102 -8.771 1.00 69.81 94 VAL A N 1
ATOM 726 C CA . VAL A 1 94 ? 27.329 17.165 -7.963 1.00 69.81 94 VAL A CA 1
ATOM 727 C C . VAL A 1 94 ? 25.802 17.073 -8.011 1.00 69.81 94 VAL A C 1
ATOM 729 O O . VAL A 1 94 ? 25.151 17.096 -6.967 1.00 69.81 94 VAL A O 1
ATOM 732 N N . HIS A 1 95 ? 25.210 16.893 -9.196 1.00 63.19 95 HIS A N 1
ATOM 733 C CA . HIS A 1 95 ? 23.760 16.715 -9.320 1.00 63.19 95 HIS A CA 1
ATOM 734 C C . HIS A 1 95 ? 23.263 15.418 -8.661 1.00 63.19 95 HIS A C 1
ATOM 736 O O . HIS A 1 95 ? 22.178 15.402 -8.079 1.00 63.19 95 HIS A O 1
ATOM 742 N N . PHE A 1 96 ? 24.057 14.344 -8.696 1.00 61.25 96 PHE A N 1
ATOM 743 C CA . PHE A 1 96 ? 23.758 13.093 -7.997 1.00 61.25 96 PHE A CA 1
ATOM 744 C C . PHE A 1 96 ? 23.750 13.267 -6.476 1.00 61.25 96 PHE A C 1
ATOM 746 O O . PHE A 1 96 ? 22.778 12.890 -5.819 1.00 61.25 96 PHE A O 1
ATOM 753 N N . ALA A 1 97 ? 24.796 13.889 -5.927 1.00 69.50 97 ALA A N 1
ATOM 754 C CA . ALA A 1 97 ? 24.901 14.177 -4.503 1.00 69.50 97 ALA A CA 1
ATOM 755 C C . ALA A 1 97 ? 23.756 15.086 -4.029 1.00 69.50 97 ALA A C 1
ATOM 757 O O . ALA A 1 97 ? 23.122 14.794 -3.016 1.00 69.50 97 ALA A O 1
ATOM 758 N N . ALA A 1 98 ? 23.419 16.123 -4.803 1.00 68.88 98 ALA A N 1
ATOM 759 C CA . ALA A 1 98 ? 22.280 16.995 -4.522 1.00 68.88 98 ALA A CA 1
ATOM 760 C C . ALA A 1 98 ? 20.941 16.234 -4.548 1.00 68.88 98 ALA A C 1
ATOM 762 O O . ALA A 1 98 ? 20.089 16.459 -3.691 1.00 68.88 98 ALA A O 1
ATOM 763 N N . GLY A 1 99 ? 20.762 15.301 -5.490 1.00 65.00 99 GLY A N 1
ATOM 764 C CA . GLY A 1 99 ? 19.572 14.452 -5.572 1.00 65.00 99 GLY A CA 1
ATOM 765 C C . GLY A 1 99 ? 19.419 13.518 -4.368 1.00 65.00 99 GLY A C 1
ATOM 766 O O . GLY A 1 99 ? 18.337 13.450 -3.787 1.00 65.00 99 GLY A O 1
ATOM 767 N N . ILE A 1 100 ? 20.498 12.845 -3.953 1.00 66.12 100 ILE A N 1
ATOM 768 C CA . ILE A 1 100 ? 20.510 11.998 -2.747 1.00 66.12 100 ILE A CA 1
ATOM 769 C C . ILE A 1 100 ? 20.220 12.833 -1.499 1.00 66.12 100 ILE A C 1
ATOM 771 O O . ILE A 1 100 ? 19.414 12.425 -0.665 1.00 66.12 100 ILE A O 1
ATOM 775 N N . PHE A 1 101 ? 20.838 14.007 -1.383 1.00 71.94 101 PHE A N 1
ATOM 776 C CA . PHE A 1 101 ? 20.639 14.910 -0.254 1.00 71.94 101 PHE A CA 1
ATOM 777 C C . PHE A 1 101 ? 19.184 15.389 -0.154 1.00 71.94 101 PHE A C 1
ATOM 779 O O . PHE A 1 101 ? 18.564 15.272 0.902 1.00 71.94 101 PHE A O 1
ATOM 786 N N . LEU A 1 102 ? 18.600 15.843 -1.268 1.00 64.88 102 LEU A N 1
ATOM 787 C CA . LEU A 1 102 ? 17.192 16.243 -1.330 1.00 64.88 102 LEU A CA 1
ATOM 788 C C . LEU A 1 102 ? 16.251 15.078 -1.014 1.00 64.88 102 LEU A C 1
ATOM 790 O O . LEU A 1 102 ? 15.270 15.265 -0.296 1.00 64.88 102 LEU A O 1
ATOM 794 N N . PHE A 1 103 ? 16.540 13.876 -1.513 1.00 68.75 103 PHE A N 1
ATOM 795 C CA . PHE A 1 103 ? 15.750 12.686 -1.205 1.00 68.75 103 PHE A CA 1
ATOM 796 C C . PHE A 1 103 ? 15.817 12.328 0.287 1.00 68.75 103 PHE A C 1
ATOM 798 O O . PHE A 1 103 ? 14.780 12.087 0.902 1.00 68.75 103 PHE A O 1
ATOM 805 N N . GLY A 1 104 ? 17.011 12.370 0.886 1.00 71.00 104 GLY A N 1
ATOM 806 C CA . GLY A 1 104 ? 17.214 12.149 2.318 1.00 71.00 104 GLY A CA 1
ATOM 807 C C . GLY A 1 104 ? 16.473 13.166 3.187 1.00 71.00 104 GLY A C 1
ATOM 808 O O . GLY A 1 104 ? 15.799 12.774 4.137 1.00 71.00 104 GLY A O 1
ATOM 809 N N . ILE A 1 105 ? 16.511 14.452 2.818 1.00 71.38 105 ILE A N 1
ATOM 810 C CA . ILE A 1 105 ? 15.730 15.504 3.488 1.00 71.38 105 ILE A CA 1
ATOM 811 C C . ILE A 1 105 ? 14.231 15.214 3.399 1.00 71.38 105 ILE A C 1
ATOM 813 O O . ILE A 1 105 ? 13.533 15.321 4.401 1.00 71.38 105 ILE A O 1
ATOM 817 N N . ASN A 1 106 ? 13.726 14.817 2.230 1.00 61.62 106 ASN A N 1
ATOM 818 C CA . ASN A 1 106 ? 12.304 14.510 2.066 1.00 61.62 106 ASN A CA 1
ATOM 819 C C . ASN A 1 106 ? 11.874 13.290 2.894 1.00 61.62 106 ASN A C 1
ATOM 821 O O . ASN A 1 106 ? 10.806 13.314 3.501 1.00 61.62 106 ASN A O 1
ATOM 825 N N . LEU A 1 107 ? 12.710 12.250 2.967 1.00 65.56 107 LEU A N 1
ATOM 826 C CA . LEU A 1 107 ? 12.466 11.081 3.817 1.00 65.56 107 LEU A CA 1
ATOM 827 C C . LEU A 1 107 ? 12.474 11.433 5.307 1.00 65.56 107 LEU A C 1
ATOM 829 O O . LEU A 1 107 ? 11.612 10.963 6.047 1.00 65.56 107 LEU A O 1
ATOM 833 N N . LEU A 1 108 ? 13.417 12.272 5.742 1.00 72.19 108 LEU A N 1
ATOM 834 C CA . LEU A 1 108 ? 13.492 12.755 7.118 1.00 72.19 108 LEU A CA 1
ATOM 835 C C . LEU A 1 108 ? 12.262 13.594 7.476 1.00 72.19 108 LEU A C 1
ATOM 837 O O . LEU A 1 108 ? 11.653 13.370 8.517 1.00 72.19 108 LEU A O 1
ATOM 841 N N . LEU A 1 109 ? 11.864 14.516 6.595 1.00 64.50 109 LEU A N 1
ATOM 842 C CA . LEU A 1 109 ? 10.661 15.326 6.772 1.00 64.50 109 LEU A CA 1
ATOM 843 C C . LEU A 1 109 ? 9.403 14.456 6.840 1.00 64.50 109 LEU A C 1
ATOM 845 O O . LEU A 1 109 ? 8.570 14.684 7.708 1.00 64.50 109 LEU A O 1
ATOM 849 N N . LEU A 1 110 ? 9.283 13.438 5.979 1.00 64.12 110 LEU A N 1
ATOM 850 C CA . LEU A 1 110 ? 8.173 12.483 6.014 1.00 64.12 110 LEU A CA 1
ATOM 851 C C . LEU A 1 110 ? 8.146 11.698 7.333 1.00 64.12 110 LEU A C 1
ATOM 853 O O . LEU A 1 110 ? 7.083 11.538 7.921 1.00 64.12 110 LEU A O 1
ATOM 857 N N . ASN A 1 111 ? 9.304 11.231 7.809 1.00 59.97 111 ASN A N 1
ATOM 858 C CA . ASN A 1 111 ? 9.423 10.498 9.069 1.00 59.97 111 ASN A CA 1
ATOM 859 C C . ASN A 1 111 ? 9.003 11.367 10.266 1.00 59.97 111 ASN A C 1
ATOM 861 O O . ASN A 1 111 ? 8.127 10.967 11.028 1.00 59.97 111 ASN A O 1
ATOM 865 N N . LEU A 1 112 ? 9.532 12.593 10.363 1.00 68.31 112 LEU A N 1
ATOM 866 C CA . LEU A 1 112 ? 9.141 13.559 11.397 1.00 68.31 112 LEU A CA 1
ATOM 867 C C . LEU A 1 112 ? 7.636 13.854 11.371 1.00 68.31 112 LEU A C 1
ATOM 869 O O . LEU A 1 112 ? 7.021 14.027 12.420 1.00 68.31 112 LEU A O 1
ATOM 873 N N . LEU A 1 113 ? 7.031 13.866 10.182 1.00 62.41 113 LEU A N 1
ATOM 874 C CA . LEU A 1 113 ? 5.598 14.083 10.025 1.00 62.41 113 LEU A CA 1
ATOM 875 C C . LEU A 1 113 ? 4.747 12.899 10.487 1.00 62.41 113 LEU A C 1
ATOM 877 O O . LEU A 1 113 ? 3.697 13.087 11.097 1.00 62.41 113 LEU A O 1
ATOM 881 N N . LEU A 1 114 ? 5.186 11.680 10.171 1.00 64.38 114 LEU A N 1
ATOM 882 C CA . LEU A 1 114 ? 4.523 10.451 10.605 1.00 64.38 114 LEU A CA 1
ATOM 883 C C . LEU A 1 114 ? 4.597 10.296 12.128 1.00 64.38 114 LEU A C 1
ATOM 885 O O . LEU A 1 114 ? 3.652 9.801 12.734 1.00 64.38 114 LEU A O 1
ATOM 889 N N . MET A 1 115 ? 5.686 10.768 12.736 1.00 66.25 115 MET A N 1
ATOM 890 C CA . MET A 1 115 ? 5.920 10.723 14.178 1.00 66.25 115 MET A CA 1
ATOM 891 C C . MET A 1 115 ? 5.030 11.705 14.968 1.00 66.25 115 MET A C 1
ATOM 893 O O . MET A 1 115 ? 4.807 11.493 16.155 1.00 66.25 115 MET A O 1
ATOM 897 N N . ASP A 1 116 ? 4.482 12.741 14.318 1.00 67.62 116 ASP A N 1
ATOM 898 C CA . ASP A 1 116 ? 3.631 13.771 14.943 1.00 67.62 116 ASP A CA 1
ATOM 899 C C . ASP A 1 116 ? 2.361 14.049 14.102 1.00 67.62 116 ASP A C 1
ATOM 901 O O . ASP A 1 116 ? 1.923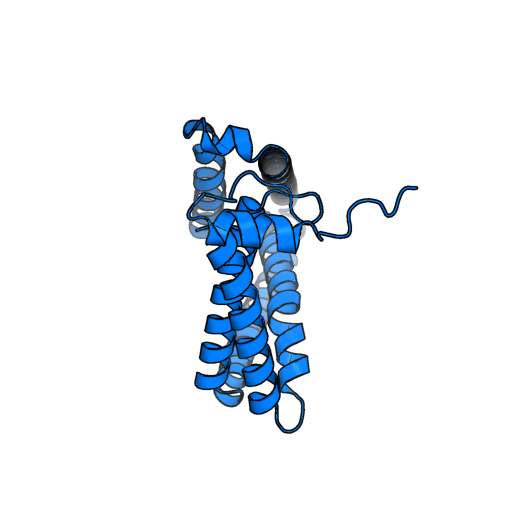 15.187 13.905 1.00 67.62 116 ASP A O 1
ATOM 905 N N . TRP A 1 117 ? 1.763 12.973 13.568 1.00 60.19 117 TRP A N 1
ATOM 906 C CA . TRP A 1 117 ? 0.630 13.003 12.626 1.00 60.19 117 TRP A CA 1
ATOM 907 C C . TRP A 1 117 ? -0.583 13.810 13.128 1.00 60.19 117 TRP A C 1
ATOM 909 O O . TRP A 1 117 ? -1.355 14.347 12.332 1.00 60.19 117 TRP A O 1
ATOM 919 N N . SER A 1 118 ? -0.746 13.940 14.447 1.00 62.03 118 SER A N 1
ATOM 920 C CA . SER A 1 118 ? -1.824 14.712 15.075 1.00 62.03 118 SER A CA 1
ATOM 921 C C . SER A 1 118 ? -1.723 16.225 14.813 1.00 62.03 118 SER A C 1
ATOM 923 O O . SER A 1 118 ? -2.754 16.891 14.683 1.00 62.03 118 SER A O 1
ATOM 925 N N . LYS A 1 119 ? -0.511 16.781 14.661 1.00 62.19 119 LYS A N 1
ATOM 926 C CA . LYS A 1 119 ? -0.288 18.215 14.373 1.00 62.19 119 LYS A CA 1
ATOM 927 C C . LYS A 1 119 ? -0.425 18.566 12.892 1.00 62.19 119 LYS A C 1
ATOM 929 O O . LYS A 1 119 ? -0.767 19.694 12.537 1.00 62.19 119 LYS A O 1
ATOM 934 N N . VAL A 1 120 ? -0.203 17.589 12.019 1.00 56.94 120 VAL A N 1
ATOM 935 C CA . VAL A 1 120 ? -0.352 17.735 10.562 1.00 56.94 120 VAL A CA 1
ATOM 936 C C . VAL A 1 120 ? -1.808 17.978 10.196 1.00 56.94 120 VAL A C 1
ATOM 938 O O . VAL A 1 120 ? -2.123 18.849 9.388 1.00 56.94 120 VAL A O 1
ATOM 941 N N . THR A 1 121 ? -2.717 17.243 10.839 1.00 59.53 121 THR A N 1
ATOM 942 C CA . THR A 1 121 ? -4.155 17.375 10.597 1.00 59.53 121 THR A CA 1
ATOM 943 C C . THR A 1 121 ? -4.732 18.714 11.057 1.00 59.53 121 THR A C 1
ATOM 945 O O . THR A 1 121 ? -5.776 19.114 10.552 1.00 59.53 121 THR A O 1
ATOM 948 N N . SER A 1 122 ? -4.068 19.432 11.972 1.00 69.12 122 SER A N 1
ATOM 949 C CA . SER A 1 122 ? -4.538 20.725 12.488 1.00 69.12 122 SER A CA 1
ATOM 950 C C . SER A 1 122 ? -3.945 21.944 11.771 1.00 69.12 122 SER A C 1
ATOM 952 O O . SER A 1 122 ? -4.460 23.048 11.932 1.00 69.12 122 SER A O 1
ATOM 954 N N . THR A 1 123 ? -2.907 21.773 10.940 1.00 62.94 123 THR A N 1
ATOM 955 C CA . THR A 1 123 ? -2.274 22.873 10.191 1.00 62.94 123 THR A CA 1
ATOM 956 C C . THR A 1 123 ? -2.073 22.510 8.713 1.00 62.94 123 THR A C 1
ATOM 958 O O . THR A 1 123 ? -1.013 22.011 8.330 1.00 62.94 123 THR A O 1
ATOM 961 N N . PRO A 1 124 ? -3.050 22.801 7.828 1.00 57.75 124 PRO A N 1
ATOM 962 C CA . PRO A 1 124 ? -3.024 22.362 6.426 1.00 57.75 124 PRO A CA 1
ATOM 963 C C . PRO A 1 124 ? -1.829 22.897 5.615 1.00 57.75 124 PRO A C 1
ATOM 965 O O . PRO A 1 124 ? -1.436 22.290 4.621 1.00 57.75 124 PRO A O 1
ATOM 968 N N . VAL A 1 125 ? -1.194 23.989 6.058 1.00 65.12 125 VAL A N 1
ATOM 969 C CA . VAL A 1 125 ? 0.014 24.560 5.430 1.00 65.12 125 VAL A CA 1
ATOM 970 C C . VAL A 1 125 ? 1.205 23.591 5.473 1.00 65.12 125 VAL A C 1
ATOM 972 O O . VAL A 1 125 ? 2.037 23.600 4.566 1.00 65.12 125 VAL A O 1
ATOM 975 N N . SER A 1 126 ? 1.265 22.702 6.467 1.00 59.03 126 SER A N 1
ATOM 976 C CA . SER A 1 126 ? 2.348 21.720 6.600 1.00 59.03 126 SER A CA 1
ATOM 977 C C . SER A 1 126 ? 2.309 20.614 5.537 1.00 59.03 126 SER A C 1
ATOM 979 O O . SER A 1 126 ? 3.327 19.975 5.305 1.00 59.03 126 SER A O 1
ATOM 981 N N . ILE A 1 127 ? 1.189 20.427 4.826 1.00 58.62 127 ILE A N 1
ATOM 982 C CA . ILE A 1 127 ? 1.026 19.403 3.776 1.00 58.62 127 ILE A CA 1
ATOM 983 C C . ILE A 1 127 ? 1.670 19.849 2.448 1.00 58.62 127 ILE A C 1
ATOM 985 O O . ILE A 1 127 ? 2.097 19.018 1.644 1.00 58.62 127 ILE A O 1
ATOM 989 N N . GLY A 1 128 ? 1.787 21.164 2.224 1.00 60.97 128 GLY A N 1
ATOM 990 C CA . GLY A 1 128 ? 2.262 21.762 0.970 1.00 60.97 128 GLY A CA 1
ATOM 991 C C . GLY A 1 128 ? 3.591 21.188 0.459 1.00 60.97 128 GLY A C 1
ATOM 992 O O . GLY A 1 128 ? 3.632 20.708 -0.675 1.00 60.97 128 GLY A O 1
ATOM 993 N N . PRO A 1 129 ? 4.661 21.143 1.272 1.00 57.69 129 PRO A N 1
ATOM 994 C CA . PRO A 1 129 ? 5.945 20.580 0.860 1.00 57.69 129 PRO A CA 1
ATOM 995 C C . PRO A 1 129 ? 5.868 19.107 0.429 1.00 57.69 129 PRO A C 1
ATOM 997 O O . PRO A 1 129 ? 6.592 18.710 -0.476 1.00 57.69 129 PRO A O 1
ATOM 1000 N N . PHE A 1 130 ? 4.958 18.310 0.996 1.00 56.16 130 PHE A N 1
ATOM 1001 C CA . PHE A 1 130 ? 4.829 16.869 0.721 1.00 56.16 130 PHE A CA 1
ATOM 1002 C C . PHE A 1 130 ? 4.081 16.550 -0.564 1.00 56.16 130 PHE A C 1
ATOM 1004 O O . PHE A 1 130 ? 4.243 15.464 -1.105 1.00 56.16 130 PHE A O 1
ATOM 1011 N N . VAL A 1 131 ? 3.279 17.485 -1.066 1.00 58.72 131 VAL A N 1
ATOM 1012 C CA . VAL A 1 131 ? 2.649 17.379 -2.388 1.00 58.72 131 VAL A CA 1
ATOM 1013 C C . VAL A 1 131 ? 3.544 18.038 -3.433 1.00 58.72 131 VAL A C 1
ATOM 1015 O O . VAL A 1 131 ? 3.790 17.478 -4.500 1.00 58.72 131 VAL A O 1
ATOM 1018 N N . VAL A 1 132 ? 4.101 19.205 -3.105 1.00 60.88 132 VAL A N 1
ATOM 1019 C CA . VAL A 1 132 ? 4.930 19.991 -4.021 1.00 60.88 132 VAL A CA 1
ATOM 1020 C C . VAL A 1 132 ? 6.268 19.311 -4.295 1.00 60.88 132 VAL A C 1
ATOM 1022 O O . VAL A 1 132 ? 6.680 19.293 -5.447 1.00 60.88 132 VAL A O 1
ATOM 1025 N N . ALA A 1 133 ? 6.936 18.707 -3.308 1.00 60.66 133 ALA A N 1
ATOM 1026 C CA . ALA A 1 133 ? 8.234 18.062 -3.515 1.00 60.66 133 ALA A CA 1
ATOM 1027 C C . ALA A 1 133 ? 8.187 16.838 -4.450 1.00 60.66 133 ALA A C 1
ATOM 1029 O O . ALA A 1 133 ? 8.984 16.810 -5.389 1.00 60.66 133 ALA A O 1
ATOM 1030 N N . PRO A 1 134 ? 7.278 15.851 -4.300 1.00 61.62 134 PRO A N 1
ATOM 1031 C CA . PRO A 1 134 ? 7.186 14.750 -5.255 1.00 61.62 134 PRO A CA 1
ATOM 1032 C C . PRO A 1 134 ? 6.699 15.216 -6.626 1.00 61.62 134 PRO A C 1
ATOM 1034 O O . PRO A 1 134 ? 7.185 14.702 -7.628 1.00 61.62 134 PRO A O 1
ATOM 1037 N N . ILE A 1 135 ? 5.812 16.216 -6.710 1.00 63.47 135 ILE A N 1
ATOM 1038 C CA . ILE A 1 135 ? 5.406 16.793 -8.001 1.00 63.47 135 ILE A CA 1
ATOM 1039 C C . ILE A 1 135 ? 6.580 17.521 -8.664 1.00 63.47 135 ILE A C 1
ATOM 1041 O O . ILE A 1 135 ? 6.831 17.314 -9.847 1.00 63.47 135 ILE A O 1
ATOM 1045 N N . ALA A 1 136 ? 7.342 18.327 -7.927 1.00 62.28 136 ALA A N 1
ATOM 1046 C CA . ALA A 1 136 ? 8.527 19.017 -8.429 1.00 62.28 136 ALA A CA 1
ATOM 1047 C C . ALA A 1 136 ? 9.620 18.024 -8.838 1.00 62.28 136 ALA A C 1
ATOM 1049 O O . ALA A 1 136 ? 10.234 18.197 -9.887 1.00 62.28 136 ALA A O 1
ATOM 1050 N N . LEU A 1 137 ? 9.810 16.947 -8.071 1.00 65.75 137 LEU A N 1
ATOM 1051 C CA . LEU A 1 137 ? 10.696 15.840 -8.416 1.00 65.75 137 LEU A CA 1
ATOM 1052 C C . LEU A 1 137 ? 10.213 15.135 -9.690 1.00 65.75 137 LEU A C 1
ATOM 1054 O O . LEU A 1 137 ? 11.010 14.913 -10.592 1.00 65.75 137 LEU A O 1
ATOM 1058 N N . LEU A 1 138 ? 8.917 14.847 -9.826 1.00 64.31 138 LEU A N 1
ATOM 1059 C CA . LEU A 1 138 ? 8.336 14.264 -11.039 1.00 64.31 138 LEU A CA 1
ATOM 1060 C C . LEU A 1 138 ? 8.481 15.191 -12.251 1.00 64.31 138 LEU A C 1
ATOM 1062 O O . LEU A 1 138 ? 8.848 14.720 -13.321 1.00 64.31 138 LEU A O 1
ATOM 1066 N N . ILE A 1 139 ? 8.258 16.499 -12.097 1.00 67.88 139 ILE A N 1
ATOM 1067 C CA . ILE A 1 139 ? 8.459 17.499 -13.156 1.00 67.88 139 ILE A CA 1
ATOM 1068 C C . ILE A 1 139 ? 9.940 17.583 -13.530 1.00 67.88 139 ILE A C 1
ATOM 1070 O O . ILE A 1 139 ? 10.263 17.596 -14.716 1.00 67.88 139 ILE A O 1
ATOM 1074 N N . PHE A 1 140 ? 10.843 17.596 -12.550 1.00 63.66 140 PHE A N 1
ATOM 1075 C CA . PHE A 1 140 ? 12.288 17.585 -12.770 1.00 63.66 140 PHE A CA 1
ATOM 1076 C C . PHE A 1 140 ? 12.724 16.318 -13.511 1.00 63.66 140 PHE A C 1
ATOM 1078 O O . PHE A 1 140 ? 13.485 16.391 -14.472 1.00 63.66 140 PHE A O 1
ATOM 1085 N N . LEU A 1 141 ? 12.177 15.160 -13.144 1.00 63.56 141 LEU A N 1
ATOM 1086 C CA . LEU A 1 141 ? 12.435 13.896 -13.828 1.00 63.56 141 LEU A CA 1
ATOM 1087 C C . LEU A 1 141 ? 11.789 13.840 -15.214 1.00 63.56 141 LEU A C 1
ATOM 1089 O O . LEU A 1 141 ? 12.367 13.213 -16.093 1.00 63.56 141 LEU A O 1
ATOM 1093 N N . ALA A 1 142 ? 10.636 14.472 -15.436 1.00 69.88 142 ALA A N 1
ATOM 1094 C CA . ALA A 1 142 ? 9.927 14.453 -16.716 1.00 69.88 142 ALA A CA 1
ATOM 1095 C C . ALA A 1 142 ? 10.492 15.462 -17.728 1.00 69.88 142 ALA A C 1
ATOM 1097 O O . ALA A 1 142 ? 10.541 15.169 -18.920 1.00 69.88 142 ALA A O 1
ATOM 1098 N N . ARG A 1 143 ? 10.924 16.644 -17.270 1.00 72.75 143 ARG A N 1
ATOM 1099 C CA . ARG A 1 143 ? 11.447 17.727 -18.122 1.00 72.75 143 ARG A CA 1
ATOM 1100 C C . ARG A 1 143 ? 12.965 17.821 -18.154 1.00 72.75 143 ARG A C 1
ATOM 1102 O O . ARG A 1 143 ? 13.510 18.406 -19.087 1.00 72.75 143 ARG A O 1
ATOM 1109 N N . GLY A 1 144 ? 13.653 17.292 -17.148 1.00 70.38 144 GLY A N 1
ATOM 1110 C CA . GLY A 1 144 ? 15.102 17.366 -17.077 1.00 70.38 144 GLY A CA 1
ATOM 1111 C C . GLY A 1 144 ? 15.748 16.551 -18.191 1.00 70.38 144 GLY A C 1
ATOM 1112 O O . GLY A 1 144 ? 15.332 15.426 -18.497 1.00 70.38 144 GLY A O 1
ATOM 1113 N N . ARG A 1 145 ? 16.790 17.125 -18.803 1.00 70.94 145 ARG A N 1
ATOM 1114 C CA . ARG A 1 145 ? 17.586 16.423 -19.812 1.00 70.94 145 ARG A CA 1
ATOM 1115 C C . ARG A 1 145 ? 18.091 15.101 -19.215 1.00 70.94 145 ARG A C 1
ATOM 1117 O O . ARG A 1 145 ? 18.469 15.077 -18.037 1.00 70.94 145 ARG A O 1
ATOM 1124 N N . PRO A 1 146 ? 18.087 13.998 -19.984 1.00 64.44 146 PRO A N 1
ATOM 1125 C CA . PRO A 1 146 ? 18.481 12.681 -19.481 1.00 64.44 146 PRO A CA 1
ATOM 1126 C C . PRO A 1 146 ? 19.879 12.688 -18.851 1.00 64.44 146 PRO A C 1
ATOM 1128 O O . PRO A 1 146 ? 20.104 12.008 -17.858 1.00 64.44 146 PRO A O 1
ATOM 1131 N N . GLU A 1 147 ? 20.762 13.546 -19.355 1.00 64.38 147 GLU A N 1
ATOM 1132 C CA . GLU A 1 147 ? 22.135 13.744 -18.883 1.00 64.38 147 GLU A CA 1
ATOM 1133 C C . GLU A 1 147 ? 22.214 14.338 -17.462 1.00 64.38 147 GLU A C 1
ATOM 1135 O O . GLU A 1 147 ? 23.062 13.943 -16.671 1.00 64.38 147 GLU A O 1
ATOM 1140 N N . GLN A 1 148 ? 21.300 15.245 -17.097 1.00 63.16 148 GLN A N 1
ATOM 1141 C CA . GLN A 1 148 ? 21.275 15.898 -15.774 1.00 63.16 148 GLN A CA 1
ATOM 1142 C C . GLN A 1 148 ? 20.475 15.103 -14.737 1.00 63.16 148 GLN A C 1
ATOM 1144 O O . GLN A 1 148 ? 20.704 15.206 -13.534 1.00 63.16 148 GLN A O 1
ATOM 1149 N N . THR A 1 149 ? 19.514 14.308 -15.202 1.00 64.25 149 THR A N 1
ATOM 1150 C CA . THR A 1 149 ? 18.587 13.562 -14.343 1.00 64.25 149 THR A CA 1
ATOM 1151 C C . THR A 1 149 ? 19.009 12.120 -14.119 1.00 64.25 149 THR A C 1
ATOM 1153 O O . THR A 1 149 ? 18.448 11.481 -13.232 1.00 64.25 149 THR A O 1
ATOM 1156 N N . ALA A 1 150 ? 19.992 11.602 -14.867 1.00 60.62 150 ALA A N 1
ATOM 1157 C CA . ALA A 1 150 ? 20.477 10.230 -14.729 1.00 60.62 150 ALA A CA 1
ATOM 1158 C C . ALA A 1 150 ? 20.800 9.895 -13.266 1.00 60.62 150 ALA A C 1
ATOM 1160 O O . ALA A 1 150 ? 20.287 8.907 -12.741 1.00 60.62 150 ALA A O 1
ATOM 1161 N N . GLY A 1 151 ? 21.531 10.781 -12.579 1.00 59.75 151 GLY A N 1
ATOM 1162 C CA . GLY A 1 151 ? 21.871 10.624 -11.167 1.00 59.75 151 GLY A CA 1
ATOM 1163 C C . GLY A 1 151 ? 20.652 10.442 -10.252 1.00 59.75 151 GLY A C 1
ATOM 1164 O O . GLY A 1 151 ? 20.640 9.531 -9.436 1.00 59.75 151 GLY A O 1
ATOM 1165 N N . ALA A 1 152 ? 19.598 11.245 -10.408 1.00 59.78 152 ALA A N 1
ATOM 1166 C CA . ALA A 1 152 ? 18.383 11.118 -9.595 1.00 59.78 152 ALA A CA 1
ATOM 1167 C C . ALA A 1 152 ? 17.474 9.954 -10.043 1.00 59.78 152 ALA A C 1
ATOM 1169 O O . ALA A 1 152 ? 16.779 9.349 -9.227 1.00 59.78 152 ALA A O 1
ATOM 1170 N N . ARG A 1 153 ? 17.487 9.603 -11.337 1.00 63.66 153 ARG A N 1
ATOM 1171 C CA . ARG A 1 153 ? 16.680 8.515 -11.913 1.00 63.66 153 ARG A CA 1
ATOM 1172 C C . ARG A 1 153 ? 17.163 7.138 -11.462 1.00 63.66 153 ARG A C 1
ATOM 1174 O O . ARG A 1 153 ? 16.329 6.288 -11.182 1.00 63.66 153 ARG A O 1
ATOM 1181 N N . PHE A 1 154 ? 18.472 6.909 -11.350 1.00 60.56 154 PHE A N 1
ATOM 1182 C CA . PHE A 1 154 ? 19.023 5.612 -10.931 1.00 60.56 154 PHE A CA 1
ATOM 1183 C C . PHE A 1 154 ? 18.536 5.114 -9.557 1.00 60.56 154 PHE A C 1
ATOM 1185 O O . PHE A 1 154 ? 18.038 3.988 -9.499 1.00 60.56 154 PHE A O 1
ATOM 1192 N N . PRO A 1 155 ? 18.619 5.894 -8.461 1.00 60.25 155 PRO A N 1
ATOM 1193 C CA . PRO A 1 155 ? 18.132 5.458 -7.158 1.00 60.25 155 PRO A CA 1
ATOM 1194 C C . PRO A 1 155 ? 16.611 5.314 -7.148 1.00 60.25 155 PRO A C 1
ATOM 1196 O O . PRO A 1 155 ? 16.115 4.379 -6.537 1.00 60.25 155 PRO A O 1
ATOM 1199 N N . LEU A 1 156 ? 15.861 6.146 -7.878 1.00 64.62 156 LEU A N 1
ATOM 1200 C CA . LEU A 1 156 ? 14.405 5.992 -7.986 1.00 64.62 156 LEU A CA 1
ATOM 1201 C C . LEU A 1 156 ? 13.997 4.742 -8.768 1.00 64.62 156 LEU A C 1
ATOM 1203 O O . LEU A 1 156 ? 13.044 4.074 -8.383 1.00 64.62 156 LEU A O 1
ATOM 1207 N N . ILE A 1 157 ? 14.725 4.389 -9.829 1.00 63.25 157 ILE A N 1
ATOM 1208 C CA . ILE A 1 157 ? 14.531 3.124 -10.547 1.00 63.25 157 ILE A CA 1
ATOM 1209 C C . ILE A 1 157 ? 14.898 1.949 -9.633 1.00 63.25 157 ILE A C 1
ATOM 1211 O O . ILE A 1 157 ? 14.163 0.969 -9.598 1.00 63.25 157 ILE A O 1
ATOM 1215 N N . GLY A 1 158 ? 15.984 2.053 -8.861 1.00 59.75 158 GLY A N 1
ATOM 1216 C CA . GLY A 1 158 ? 16.395 1.030 -7.896 1.00 59.75 158 GLY A CA 1
ATOM 1217 C C . GLY A 1 158 ? 15.392 0.833 -6.755 1.00 59.75 158 GLY A C 1
ATOM 1218 O O . GLY A 1 158 ? 15.009 -0.296 -6.463 1.00 59.75 158 GLY A O 1
ATOM 1219 N N . ILE A 1 159 ? 14.908 1.923 -6.154 1.00 63.00 159 ILE A N 1
ATOM 1220 C CA . ILE A 1 159 ? 13.870 1.916 -5.113 1.00 63.00 159 ILE A CA 1
ATOM 1221 C C . ILE A 1 159 ? 12.549 1.421 -5.696 1.00 63.00 159 ILE A C 1
ATOM 1223 O O . ILE A 1 159 ? 11.910 0.559 -5.106 1.00 63.00 159 ILE A O 1
ATOM 1227 N N . GLY A 1 160 ? 12.154 1.906 -6.875 1.00 62.25 160 GLY A N 1
ATOM 1228 C CA . GLY A 1 160 ? 10.965 1.436 -7.580 1.00 62.25 160 GLY A CA 1
ATOM 1229 C C . GLY A 1 160 ? 11.042 -0.054 -7.911 1.00 62.25 160 GLY A C 1
ATOM 1230 O O . GLY A 1 160 ? 10.045 -0.755 -7.789 1.00 62.25 160 GLY A O 1
ATOM 1231 N N . TRP A 1 161 ? 12.227 -0.563 -8.256 1.00 61.56 161 TRP A N 1
ATOM 1232 C CA . TRP A 1 161 ? 12.473 -1.987 -8.469 1.00 61.56 161 TRP A CA 1
ATOM 1233 C C . TRP A 1 161 ? 12.389 -2.795 -7.171 1.00 61.56 161 TRP A C 1
ATOM 1235 O O . TRP A 1 161 ? 11.741 -3.837 -7.155 1.00 61.56 161 TRP A O 1
ATOM 1245 N N . LEU A 1 162 ? 12.998 -2.318 -6.081 1.00 57.44 162 LEU A N 1
ATOM 1246 C CA . LEU A 1 162 ? 12.912 -2.945 -4.757 1.00 57.44 162 LEU A CA 1
ATOM 1247 C C . LEU A 1 162 ? 11.470 -2.989 -4.251 1.00 57.44 162 LEU A C 1
ATOM 1249 O O . LEU A 1 162 ? 11.010 -4.038 -3.814 1.00 57.44 162 LEU A O 1
ATOM 1253 N N . LEU A 1 163 ? 10.736 -1.882 -4.371 1.00 57.44 163 LEU A N 1
ATOM 1254 C CA . LEU A 1 163 ? 9.317 -1.814 -4.034 1.00 57.44 163 LEU A CA 1
ATOM 1255 C C . LEU A 1 163 ? 8.493 -2.722 -4.942 1.00 57.44 163 LEU A C 1
ATOM 1257 O O . LEU A 1 163 ? 7.635 -3.443 -4.450 1.00 57.44 163 LEU A O 1
ATOM 1261 N N . ALA A 1 164 ? 8.776 -2.760 -6.244 1.00 60.44 164 ALA A N 1
ATOM 1262 C CA . ALA A 1 164 ? 8.119 -3.692 -7.150 1.00 60.44 164 ALA A CA 1
ATOM 1263 C C . ALA A 1 164 ? 8.416 -5.151 -6.774 1.00 60.44 164 ALA A C 1
ATOM 1265 O O . ALA A 1 164 ? 7.505 -5.965 -6.818 1.00 60.44 164 ALA A O 1
ATOM 1266 N N . GLN A 1 165 ? 9.635 -5.505 -6.358 1.00 59.25 165 GLN A N 1
ATOM 1267 C CA . GLN A 1 165 ? 9.934 -6.852 -5.864 1.00 59.25 165 GLN A CA 1
ATOM 1268 C C . GLN A 1 165 ? 9.261 -7.154 -4.526 1.00 59.25 165 GLN A C 1
ATOM 1270 O O . GLN A 1 165 ? 8.755 -8.256 -4.349 1.00 59.25 165 GLN A O 1
ATOM 1275 N N . LEU A 1 166 ? 9.211 -6.199 -3.601 1.00 55.06 166 LEU A N 1
ATOM 1276 C CA . LEU A 1 166 ? 8.543 -6.379 -2.315 1.00 55.06 166 LEU A CA 1
ATOM 1277 C C . LEU A 1 166 ? 7.032 -6.581 -2.512 1.00 55.06 166 LEU A C 1
ATOM 1279 O O . LEU A 1 166 ? 6.444 -7.511 -1.968 1.00 55.06 166 LEU A O 1
ATOM 1283 N N . VAL A 1 167 ? 6.422 -5.729 -3.341 1.00 60.59 167 VAL A N 1
ATOM 1284 C CA . VAL A 1 167 ? 4.978 -5.705 -3.594 1.00 60.59 167 VAL A CA 1
ATOM 1285 C C . VAL A 1 167 ? 4.547 -6.825 -4.535 1.00 60.59 167 VAL A C 1
ATOM 1287 O O . VAL A 1 167 ? 3.488 -7.396 -4.322 1.00 60.59 167 VAL A O 1
ATOM 1290 N N . LEU A 1 168 ? 5.327 -7.157 -5.570 1.00 62.69 168 LEU A N 1
ATOM 1291 C CA . LEU A 1 168 ? 4.944 -8.146 -6.590 1.00 62.69 168 LEU A CA 1
ATOM 1292 C C . LEU A 1 168 ? 5.617 -9.506 -6.401 1.00 62.69 168 LEU A C 1
ATOM 1294 O O . LEU A 1 168 ? 5.064 -10.508 -6.840 1.00 62.69 168 LEU A O 1
ATOM 1298 N N . GLY A 1 169 ? 6.781 -9.573 -5.756 1.00 63.69 169 GLY A N 1
ATOM 1299 C CA . GLY A 1 169 ? 7.533 -10.815 -5.565 1.00 63.69 169 GLY A CA 1
ATOM 1300 C C . GLY A 1 169 ? 6.857 -11.770 -4.587 1.00 63.69 169 GLY A C 1
ATOM 1301 O O . GLY A 1 169 ? 6.727 -12.953 -4.894 1.00 63.69 169 GLY A O 1
ATOM 1302 N N . ALA A 1 170 ? 6.351 -11.263 -3.458 1.00 64.00 170 ALA A N 1
ATOM 1303 C CA . ALA A 1 170 ? 5.599 -12.083 -2.508 1.00 64.00 170 ALA A CA 1
ATOM 1304 C C . ALA A 1 170 ? 4.295 -12.644 -3.123 1.00 64.00 170 ALA A C 1
ATOM 1306 O O . ALA A 1 170 ? 4.099 -13.860 -3.057 1.00 64.00 170 ALA A O 1
ATOM 1307 N N . PRO A 1 171 ? 3.450 -11.847 -3.814 1.00 62.91 171 PRO A N 1
ATOM 1308 C CA . PRO A 1 171 ? 2.312 -12.383 -4.561 1.00 62.91 171 PRO A CA 1
ATOM 1309 C C . PRO A 1 171 ? 2.710 -13.329 -5.690 1.00 62.91 171 PRO A C 1
ATOM 1311 O O . PRO A 1 171 ? 2.026 -14.324 -5.896 1.00 62.91 171 PRO A O 1
ATOM 1314 N N . ALA A 1 172 ? 3.803 -13.064 -6.413 1.00 65.31 172 ALA A N 1
ATOM 1315 C CA . ALA A 1 172 ? 4.269 -13.942 -7.487 1.00 65.31 172 ALA A CA 1
ATOM 1316 C C . ALA A 1 172 ? 4.686 -15.322 -6.958 1.00 65.31 172 ALA A C 1
ATOM 1318 O O . ALA A 1 172 ? 4.305 -16.330 -7.545 1.00 65.31 172 ALA A O 1
ATOM 1319 N N . ALA A 1 173 ? 5.394 -15.376 -5.826 1.00 68.69 173 ALA A N 1
ATOM 1320 C CA . ALA A 1 173 ? 5.733 -16.631 -5.157 1.00 68.69 173 ALA A CA 1
ATOM 1321 C C . ALA A 1 173 ? 4.483 -17.354 -4.621 1.00 68.69 173 ALA A C 1
ATOM 1323 O O . ALA A 1 173 ? 4.402 -18.580 -4.666 1.00 68.69 173 ALA A O 1
ATOM 1324 N N . LEU A 1 174 ? 3.482 -16.600 -4.151 1.00 64.88 174 LEU A N 1
ATOM 1325 C CA . LEU A 1 174 ? 2.191 -17.146 -3.726 1.00 64.88 174 LEU A CA 1
ATOM 1326 C C . LEU A 1 174 ? 1.387 -17.717 -4.913 1.00 64.88 174 LEU A C 1
ATOM 1328 O O . LEU A 1 174 ? 0.720 -18.742 -4.772 1.00 64.88 174 LEU A O 1
ATOM 1332 N N . LEU A 1 175 ? 1.476 -17.064 -6.078 1.00 67.50 175 LEU A N 1
ATOM 1333 C CA . LEU A 1 175 ? 0.803 -17.425 -7.329 1.00 67.50 175 LEU A CA 1
ATOM 1334 C C . LEU A 1 175 ? 1.415 -18.650 -8.026 1.00 67.50 175 LEU A C 1
ATOM 1336 O O . LEU A 1 175 ? 0.744 -19.251 -8.858 1.00 67.50 175 LEU A O 1
ATOM 1340 N N . ASP A 1 176 ? 2.651 -19.039 -7.702 1.00 71.56 176 ASP A N 1
ATOM 1341 C CA . ASP A 1 176 ? 3.337 -20.172 -8.348 1.00 71.56 176 ASP A CA 1
ATOM 1342 C C . ASP A 1 176 ? 2.925 -21.550 -7.778 1.00 71.56 176 ASP A C 1
ATOM 1344 O O . ASP A 1 176 ? 3.381 -22.592 -8.246 1.00 71.56 176 ASP A O 1
ATOM 1348 N N . LYS A 1 177 ? 2.031 -21.589 -6.779 1.00 74.38 177 LYS A N 1
ATOM 1349 C CA . LYS A 1 177 ? 1.433 -22.838 -6.272 1.00 74.38 177 LYS A CA 1
ATOM 1350 C C . LYS A 1 177 ? 0.355 -23.359 -7.225 1.00 74.38 177 LYS A C 1
ATOM 1352 O O . LYS A 1 177 ? -0.379 -22.579 -7.811 1.00 74.38 177 LYS A O 1
ATOM 1357 N N . ALA A 1 178 ? 0.189 -24.683 -7.293 1.00 72.69 178 ALA A N 1
ATOM 1358 C CA . ALA A 1 178 ? -0.668 -25.395 -8.255 1.00 72.69 178 ALA A CA 1
ATOM 1359 C C . ALA A 1 178 ? -2.164 -24.989 -8.298 1.00 72.69 178 ALA A C 1
ATOM 1361 O O . ALA A 1 178 ? -2.855 -25.387 -9.226 1.00 72.69 178 ALA A O 1
ATOM 1362 N N . ASN A 1 179 ? -2.670 -24.212 -7.331 1.00 73.06 179 ASN A N 1
ATOM 1363 C CA . ASN A 1 179 ? -4.032 -23.656 -7.318 1.00 73.06 179 ASN A CA 1
ATOM 1364 C C . ASN A 1 179 ? -4.070 -22.320 -6.552 1.00 73.06 179 ASN A C 1
ATOM 1366 O O . ASN A 1 179 ? -4.543 -22.260 -5.411 1.00 73.06 179 ASN A O 1
ATOM 1370 N N . PRO A 1 180 ? -3.557 -21.227 -7.133 1.00 71.44 180 PRO A N 1
ATOM 1371 C CA . PRO A 1 180 ? -3.327 -20.003 -6.377 1.00 71.44 180 PRO A CA 1
ATOM 1372 C C . PRO A 1 180 ? -4.616 -19.210 -6.124 1.00 71.44 180 PRO A C 1
ATOM 1374 O O . PRO A 1 180 ? -4.737 -18.548 -5.092 1.00 71.44 180 PRO A O 1
ATOM 1377 N N . GLY A 1 181 ? -5.610 -19.329 -7.013 1.00 78.06 181 GLY A N 1
ATOM 1378 C CA . GLY A 1 181 ? -6.872 -18.588 -6.913 1.00 78.06 181 GLY A CA 1
ATOM 1379 C C . GLY A 1 181 ? -7.656 -18.902 -5.638 1.00 78.06 181 GLY A C 1
ATOM 1380 O O . GLY A 1 181 ? -8.2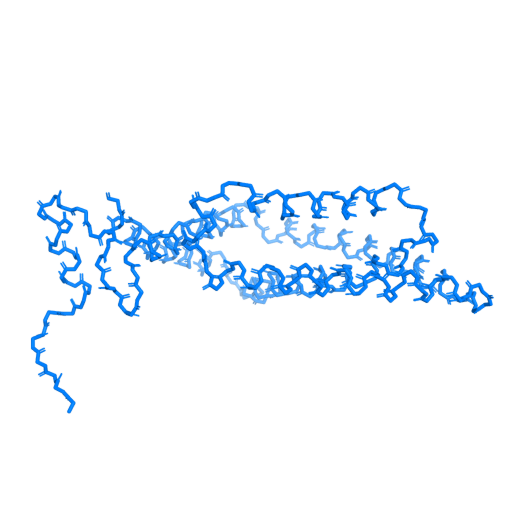16 -18.007 -5.015 1.00 78.06 181 GLY A O 1
ATOM 1381 N N . HIS A 1 182 ? -7.637 -20.155 -5.169 1.00 84.69 182 HIS A N 1
ATOM 1382 C CA . HIS A 1 182 ? -8.350 -20.515 -3.941 1.00 84.69 182 HIS A CA 1
ATOM 1383 C C . HIS A 1 182 ? -7.730 -19.842 -2.706 1.00 84.69 182 HIS A C 1
ATOM 1385 O O . HIS A 1 182 ? -8.445 -19.245 -1.908 1.00 84.69 182 HIS A O 1
ATOM 1391 N N . ILE A 1 183 ? -6.399 -19.871 -2.567 1.00 85.94 183 ILE A N 1
ATOM 1392 C CA . ILE A 1 183 ? -5.704 -19.259 -1.422 1.00 85.94 183 ILE A CA 1
ATOM 1393 C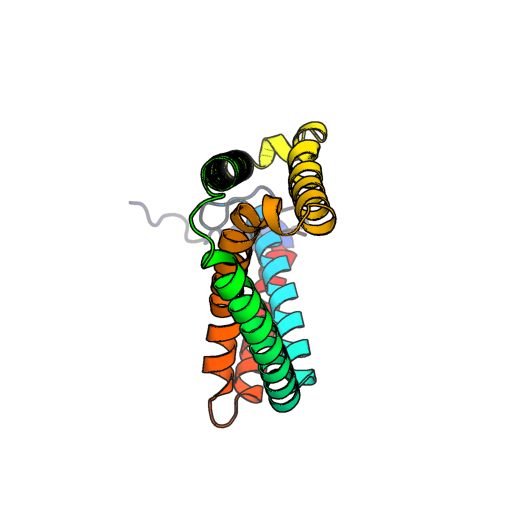 C . ILE A 1 183 ? -5.866 -17.736 -1.437 1.00 85.94 183 ILE A C 1
ATOM 1395 O O . ILE A 1 183 ? -6.139 -17.142 -0.397 1.00 85.94 183 ILE A O 1
ATOM 1399 N N . LEU A 1 184 ? -5.741 -17.107 -2.609 1.00 84.50 184 LEU A N 1
ATOM 1400 C CA . LEU A 1 184 ? -5.916 -15.661 -2.756 1.00 84.50 184 LEU A CA 1
ATOM 1401 C C . LEU A 1 184 ? -7.327 -15.218 -2.367 1.00 84.50 184 LEU A C 1
ATOM 1403 O O . LEU A 1 184 ? -7.468 -14.234 -1.652 1.00 84.50 184 LEU A O 1
ATOM 1407 N N . ARG A 1 185 ? -8.367 -15.969 -2.744 1.00 88.31 185 ARG A N 1
ATOM 1408 C CA . ARG A 1 185 ? -9.747 -15.664 -2.332 1.00 88.31 185 ARG A CA 1
ATOM 1409 C C . ARG A 1 185 ? -9.928 -15.704 -0.822 1.00 88.31 185 ARG A C 1
ATOM 1411 O O . ARG A 1 185 ? -10.502 -14.776 -0.262 1.00 88.31 185 ARG A O 1
ATOM 1418 N N . TRP A 1 186 ? -9.407 -16.738 -0.162 1.00 91.12 186 TRP A N 1
ATOM 1419 C CA . TRP A 1 186 ? -9.470 -16.834 1.299 1.00 91.12 186 TRP A CA 1
ATOM 1420 C C . TRP A 1 186 ? -8.669 -15.733 1.986 1.00 91.12 186 TRP A C 1
ATOM 1422 O O . TRP A 1 186 ? -9.131 -15.179 2.979 1.00 91.12 186 TRP A O 1
ATOM 1432 N N . LEU A 1 187 ? -7.510 -15.366 1.437 1.00 89.00 187 LEU A N 1
ATOM 1433 C CA . LEU A 1 187 ? -6.720 -14.249 1.943 1.00 89.00 187 LEU A CA 1
ATOM 1434 C C . LEU A 1 187 ? -7.470 -12.920 1.790 1.00 89.00 187 LEU A C 1
ATOM 1436 O O . LEU A 1 187 ? -7.540 -12.150 2.742 1.00 89.00 187 LEU A O 1
ATOM 1440 N N . GLY A 1 188 ? -8.057 -12.665 0.619 1.00 91.31 188 GLY A N 1
ATOM 1441 C CA . GLY A 1 188 ? -8.880 -11.483 0.370 1.00 91.31 188 GLY A CA 1
ATOM 1442 C C . GLY A 1 188 ? -10.070 -11.413 1.325 1.00 91.31 188 GLY A C 1
ATOM 1443 O O . GLY A 1 188 ? -10.292 -10.379 1.946 1.00 91.31 188 GLY A O 1
ATOM 1444 N N . LEU A 1 189 ? -10.780 -12.528 1.521 1.00 93.75 189 LEU A N 1
ATOM 1445 C CA . LEU A 1 189 ? -11.883 -12.617 2.478 1.00 93.75 189 LEU A CA 1
ATOM 1446 C C . LEU A 1 189 ? -11.418 -12.328 3.911 1.00 93.75 189 LEU A C 1
ATOM 1448 O O . LEU A 1 189 ? -12.053 -11.545 4.609 1.00 93.75 189 LEU A O 1
ATOM 1452 N N . LEU A 1 190 ? -10.305 -12.924 4.343 1.00 93.50 190 LEU A N 1
ATOM 1453 C CA . LEU A 1 190 ? -9.757 -12.716 5.682 1.00 93.50 190 LEU A CA 1
ATOM 1454 C C . LEU A 1 190 ? -9.378 -11.245 5.909 1.0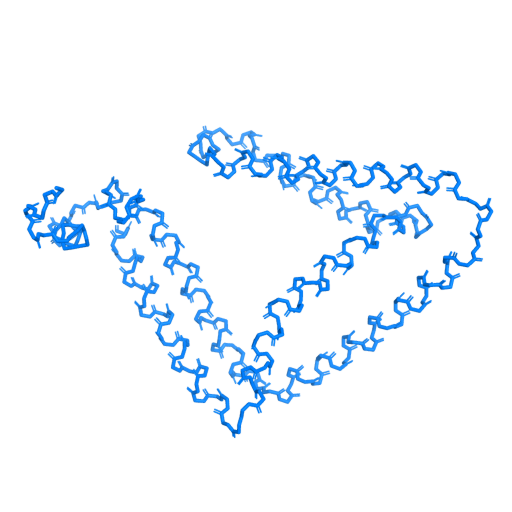0 93.50 190 LEU A C 1
ATOM 1456 O O . LEU A 1 190 ? -9.772 -10.660 6.916 1.00 93.50 190 LEU A O 1
ATOM 1460 N N . LEU A 1 191 ? -8.660 -10.638 4.958 1.00 93.06 191 LEU A N 1
ATOM 1461 C CA . LEU A 1 191 ? -8.293 -9.219 4.996 1.00 93.06 191 LEU A CA 1
ATOM 1462 C C . LEU A 1 191 ? -9.534 -8.324 5.051 1.00 93.06 191 LEU A C 1
ATOM 1464 O O . LEU A 1 191 ? -9.556 -7.360 5.812 1.00 93.06 191 LEU A O 1
ATOM 1468 N N . PHE A 1 192 ? -10.570 -8.660 4.280 1.00 96.00 192 PHE A N 1
ATOM 1469 C CA . PHE A 1 192 ? -11.826 -7.923 4.274 1.00 96.00 192 PHE A CA 1
ATOM 1470 C C . PHE A 1 192 ? -12.544 -8.016 5.621 1.00 96.00 192 PHE A C 1
ATOM 1472 O O . PHE A 1 192 ? -12.920 -6.988 6.166 1.00 96.00 192 PHE A O 1
ATOM 1479 N N . VAL A 1 193 ? -12.698 -9.218 6.187 1.00 96.56 193 VAL A N 1
ATOM 1480 C CA . VAL A 1 193 ? -13.396 -9.432 7.468 1.00 96.56 193 VAL A CA 1
ATOM 1481 C C . VAL A 1 193 ? -12.673 -8.729 8.614 1.00 96.56 193 VAL A C 1
ATOM 1483 O O . VAL A 1 193 ? -13.309 -8.021 9.394 1.00 96.56 193 VAL A O 1
ATOM 1486 N N . ILE A 1 194 ? -11.346 -8.871 8.696 1.00 94.62 194 ILE A N 1
ATOM 1487 C CA . ILE A 1 194 ? -10.544 -8.182 9.717 1.00 94.62 194 ILE A CA 1
ATOM 1488 C C . ILE A 1 194 ? -10.631 -6.668 9.509 1.00 94.62 194 ILE A C 1
ATOM 1490 O O . ILE A 1 194 ? -10.892 -5.926 10.453 1.00 94.62 194 ILE A O 1
ATOM 1494 N N . GLY A 1 195 ? -10.452 -6.204 8.270 1.00 94.38 195 GLY A N 1
ATOM 1495 C CA . GLY A 1 195 ? -10.487 -4.784 7.952 1.00 94.38 195 GLY A CA 1
ATOM 1496 C C . GLY A 1 195 ? -11.844 -4.140 8.223 1.00 94.38 195 GLY A C 1
ATOM 1497 O O . GLY A 1 195 ? -11.908 -3.016 8.710 1.00 94.38 195 GLY A O 1
ATOM 1498 N N . PHE A 1 196 ? -12.931 -4.857 7.947 1.00 96.31 196 PHE A N 1
ATOM 1499 C CA . PHE A 1 196 ? -14.294 -4.439 8.254 1.00 96.31 196 PHE A CA 1
ATOM 1500 C C . PHE A 1 196 ? -14.541 -4.369 9.760 1.00 96.31 196 PHE A C 1
ATOM 1502 O O . PHE A 1 196 ? -15.056 -3.364 10.234 1.00 96.31 196 PHE A O 1
ATOM 1509 N N . GLY A 1 197 ? -14.112 -5.380 10.523 1.00 94.00 197 GLY A N 1
ATOM 1510 C CA . GLY A 1 197 ? -14.245 -5.370 11.981 1.00 94.00 197 GLY A CA 1
ATOM 1511 C C . GLY A 1 197 ? -13.528 -4.188 12.640 1.00 94.00 197 GLY A C 1
ATOM 1512 O O . GLY A 1 197 ? -14.081 -3.559 13.537 1.00 94.00 197 GLY A O 1
ATOM 1513 N N . LEU A 1 198 ? -12.324 -3.849 12.170 1.00 92.94 198 LEU A N 1
ATOM 1514 C CA . LEU A 1 198 ? -11.569 -2.702 12.686 1.00 92.94 198 LEU A CA 1
ATOM 1515 C C . LEU A 1 198 ? -12.179 -1.352 12.286 1.00 92.94 198 LEU A C 1
ATOM 1517 O O . LEU A 1 198 ? -12.194 -0.429 13.095 1.00 92.94 198 LEU A O 1
ATOM 1521 N N . ASP A 1 199 ? -12.664 -1.226 11.050 1.00 95.12 199 ASP A N 1
ATOM 1522 C CA . ASP A 1 199 ? -13.299 0.003 10.558 1.00 95.12 199 ASP A CA 1
ATOM 1523 C C . ASP A 1 199 ? -14.621 0.280 11.284 1.00 95.12 199 ASP A C 1
ATOM 1525 O O . ASP A 1 199 ? -14.866 1.406 11.707 1.00 95.12 199 ASP A O 1
ATOM 1529 N N . LEU A 1 200 ? -15.414 -0.768 11.521 1.00 94.56 200 LEU A N 1
ATOM 1530 C CA . LEU A 1 200 ? -16.693 -0.695 12.223 1.00 94.56 200 LEU A CA 1
ATOM 1531 C C . LEU A 1 200 ? -16.539 -0.233 13.679 1.00 94.56 200 LEU A C 1
ATOM 1533 O O . LEU A 1 200 ? -17.383 0.502 14.170 1.00 94.56 200 LEU A O 1
ATOM 1537 N N . LEU A 1 201 ? -15.442 -0.582 14.357 1.00 91.50 201 LEU A N 1
ATOM 1538 C CA . LEU A 1 201 ? -15.166 -0.076 15.709 1.00 91.50 201 LEU A CA 1
ATOM 1539 C C . LEU A 1 201 ? -14.842 1.424 15.746 1.00 91.50 201 LEU A C 1
ATOM 1541 O O . LEU A 1 201 ? -15.018 2.059 16.785 1.00 91.50 201 LEU A O 1
ATOM 1545 N N . GLY A 1 202 ? -14.334 1.992 14.649 1.00 89.38 202 GLY A N 1
ATOM 1546 C CA . GLY A 1 202 ? -13.991 3.413 14.570 1.00 89.38 202 GLY A CA 1
ATOM 1547 C C . GLY A 1 202 ? -15.036 4.300 13.901 1.00 89.38 202 GLY A C 1
ATOM 1548 O O . GLY A 1 202 ? -14.800 5.510 13.834 1.00 89.38 202 GLY A O 1
ATOM 1549 N N . SER A 1 203 ? -16.128 3.722 13.388 1.00 86.44 203 SER A N 1
ATOM 1550 C CA . SER A 1 203 ? -17.279 4.431 12.810 1.00 86.44 203 SER A CA 1
ATOM 1551 C C . SER A 1 203 ? -18.340 4.722 13.862 1.00 86.44 203 SER A C 1
ATOM 1553 O O . SER A 1 203 ? -18.770 5.892 13.932 1.00 86.44 203 SER A O 1
#

Secondary structure (DSSP, 8-state):
--------HHHHHHHHHHTT---TTSEETTEEHHHHHHHHHHHHHHHHHHHHHHHH-HHHHHHHHHHHHHHHHHHHHHHHHHHT-GGGHHHHHHHHHHHHHHHHHHHHHHHHHHHTHHHHTT-GGGGHHHHHHHHHHHHHHHHS-HHHHHHHHHHHHHHHHHHHHHHHHHHHHHHTSSSHHHHHHHHHHHHHHHHHHHHHHH-

Sequence (203 aa):
MLIGDGDTEFMRACRIWLDGRSASGEPLWGETVLWWARAGKILQFAAGLVVILDLIGPERLRRGGQRMTTRLRAVVAQLSALRAEPERTHNGAVHFAAGIFLFGINLLLLNLLLMDWSKVTSTPVSIGPFVVAPIALLIFLARGRPEQTAGARFPLIGIGWLLAQLVLGAPAALLDKANPGHILRWLGLLLFVIGFGLDLLGS

Radius of gyration: 23.26 Å; chains: 1; bounding box: 59×50×60 Å

pLDDT: mean 75.27, std 13.93, range [45.19, 96.62]

Organism: NCBI:txid310355